Protein AF-A0AA35G843-F1 (afdb_monomer)

Radius of gyration: 25.21 Å; Cα contacts (8 Å, |Δi|>4): 138; chains: 1; bounding box: 68×43×73 Å

Sequence (258 aa):
MRLDEVQDAIHAWISRFRDGYWPPLANLARLTEEVGELARELGDRFGPKAKKASEPPGDVAEELGDILFVVGALANQLGISLEDAFRGVLAKYEARDAARWAPAETRQEHRVDTPSPGGVESGGHPADSHGESLVQARERAALLYDFYGPLLTDRQQELVRAYYLEDLSLGEIAGTQRVSRQAVHEQLRRALEALERYEERLGLVAEFLRRQAALEALAGHLSRLRRQVAPEDPAAASVEGAWRSLQELMRADRAEGG

InterPro domains:
  IPR004518 NTP pyrophosphohydrolase MazG-like domain [PF03819] (25-100)
  IPR007394 Putative helix-turn-helix protein, YlxM/p13-like [MF_00245] (135-250)
  IPR007394 Putative helix-turn-helix protein, YlxM/p13-like [PF04297] (138-224)
  IPR012359 NTP pyrophosphohydrolase MazG-related, YpjD [cd11531] (5-97)
  IPR013324 RNA polymerase sigma factor, region 3/4-like [SSF88659] (139-226)
  IPR036388 Winged helix-like DNA-binding domain superfamily [G3DSA:1.10.10.10] (133-236)
  IPR047046 NTP pyrophosphohydrolase MazG-related, YpjD/YvdC [PTHR42692] (1-111)
  IPR054831 UPF0122 family protein [NF045758] (138-206)

Structure (mmCIF, N/CA/C/O backbone):
data_AF-A0AA35G843-F1
#
_entry.id   AF-A0AA35G843-F1
#
loop_
_atom_site.group_PDB
_atom_site.id
_atom_site.type_symbol
_atom_site.label_atom_id
_atom_site.label_alt_id
_atom_site.label_comp_id
_atom_site.label_asym_id
_atom_site.label_entity_id
_atom_site.label_seq_id
_atom_site.pdbx_PDB_ins_code
_atom_site.Cartn_x
_atom_site.Cartn_y
_atom_site.Cartn_z
_atom_site.occupancy
_atom_site.B_iso_or_equiv
_atom_site.auth_seq_id
_atom_site.auth_comp_id
_atom_site.auth_asym_id
_atom_site.auth_atom_id
_atom_site.pdbx_PDB_model_num
ATOM 1 N N . MET A 1 1 ? -27.566 -6.421 -12.501 1.00 69.88 1 MET A N 1
ATOM 2 C CA . MET A 1 1 ? -26.523 -7.367 -12.920 1.00 69.88 1 MET A CA 1
ATOM 3 C C . MET A 1 1 ? -26.162 -8.240 -11.741 1.00 69.88 1 MET A C 1
ATOM 5 O O . MET A 1 1 ? -26.039 -7.715 -10.637 1.00 69.88 1 MET A O 1
ATOM 9 N N . ARG A 1 2 ? -26.017 -9.538 -11.968 1.00 89.69 2 ARG A N 1
ATOM 10 C CA . ARG A 1 2 ? -25.337 -10.463 -11.061 1.00 89.69 2 ARG A CA 1
ATOM 11 C C . ARG A 1 2 ? -23.817 -10.374 -11.262 1.00 89.69 2 ARG A C 1
ATOM 13 O O . ARG A 1 2 ? -23.353 -9.773 -12.226 1.00 89.69 2 ARG A O 1
ATOM 20 N N . LEU A 1 3 ? -23.039 -10.922 -10.327 1.00 88.50 3 LEU A N 1
ATOM 21 C CA . LEU A 1 3 ? -21.571 -10.851 -10.379 1.00 88.50 3 LEU A CA 1
ATOM 22 C C . LEU A 1 3 ? -20.979 -11.652 -11.546 1.00 88.50 3 LEU A C 1
ATOM 24 O O . LEU A 1 3 ? -19.986 -11.218 -12.120 1.00 88.50 3 LEU A O 1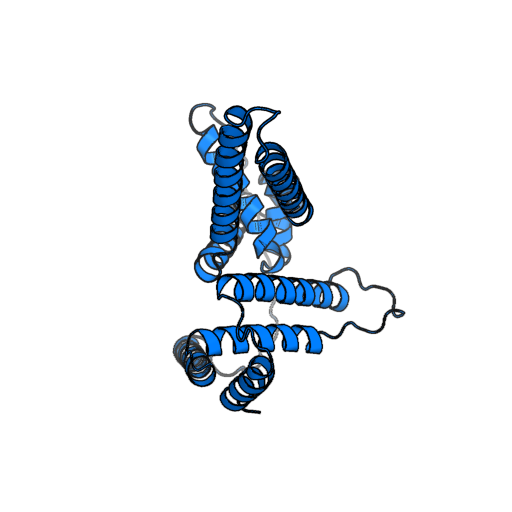
ATOM 28 N N . ASP A 1 4 ? -21.606 -12.764 -11.930 1.00 88.94 4 ASP A N 1
ATOM 29 C CA . ASP A 1 4 ? -21.268 -13.507 -13.148 1.00 88.94 4 ASP A CA 1
ATOM 30 C C . ASP A 1 4 ? -21.504 -12.656 -14.407 1.00 88.94 4 ASP A C 1
ATOM 32 O O . ASP A 1 4 ? -20.617 -12.533 -15.244 1.00 88.94 4 ASP A O 1
ATOM 36 N N . GLU A 1 5 ? -22.636 -11.953 -14.491 1.00 91.19 5 GLU A N 1
ATOM 37 C CA . GLU A 1 5 ? -22.927 -11.039 -15.605 1.00 91.19 5 GLU A CA 1
ATOM 38 C C . GLU A 1 5 ? -21.928 -9.866 -15.686 1.00 91.19 5 GLU A C 1
ATOM 40 O O . GLU A 1 5 ? -21.569 -9.430 -16.781 1.00 91.19 5 GLU A O 1
ATOM 45 N N . VAL A 1 6 ? -21.449 -9.363 -14.540 1.00 92.69 6 VAL A N 1
ATOM 46 C CA . VAL A 1 6 ? -20.379 -8.347 -14.485 1.00 92.69 6 VAL A CA 1
ATOM 47 C C . VAL A 1 6 ? -19.069 -8.921 -15.023 1.00 92.69 6 VAL A C 1
ATOM 49 O O . VAL A 1 6 ? -18.414 -8.289 -15.853 1.00 92.69 6 VAL A O 1
ATOM 52 N N . GLN A 1 7 ? -18.691 -10.123 -14.583 1.00 95.50 7 GLN A N 1
ATOM 53 C CA . GLN A 1 7 ? -17.492 -10.808 -15.061 1.00 95.50 7 GLN A CA 1
ATOM 54 C C . GLN A 1 7 ? -17.541 -11.052 -16.575 1.00 95.50 7 GLN A C 1
ATOM 56 O O . GLN A 1 7 ? -16.560 -10.752 -17.263 1.00 95.50 7 GLN A O 1
ATOM 61 N N . ASP A 1 8 ? -18.681 -11.494 -17.103 1.00 94.75 8 ASP A N 1
ATOM 62 C CA . ASP A 1 8 ? -18.896 -11.705 -18.537 1.00 94.75 8 ASP A CA 1
ATOM 63 C C . ASP A 1 8 ? -18.796 -10.397 -19.331 1.00 94.75 8 ASP A C 1
ATOM 65 O O . ASP A 1 8 ? -18.143 -10.349 -20.378 1.00 94.75 8 ASP A O 1
ATOM 69 N N . ALA A 1 9 ? -19.392 -9.311 -18.829 1.00 94.25 9 ALA A N 1
ATOM 70 C CA . ALA A 1 9 ? -19.321 -7.999 -19.469 1.00 94.25 9 ALA A CA 1
ATOM 71 C C . ALA A 1 9 ? -17.875 -7.479 -19.554 1.00 94.25 9 ALA A C 1
ATOM 73 O O . ALA A 1 9 ? -17.450 -6.994 -20.607 1.00 94.25 9 ALA A O 1
ATOM 74 N N . ILE A 1 10 ? -17.100 -7.634 -18.476 1.00 95.06 10 ILE A N 1
ATOM 75 C CA . ILE A 1 10 ? -15.680 -7.258 -18.431 1.00 95.06 10 ILE A CA 1
ATOM 76 C C . ILE A 1 10 ? -14.870 -8.119 -19.404 1.00 95.06 10 ILE A C 1
ATOM 78 O O . ILE A 1 10 ? -14.076 -7.590 -20.184 1.00 95.06 10 ILE A O 1
ATOM 82 N N . HIS A 1 11 ? -15.092 -9.437 -19.417 1.00 94.81 11 HIS A N 1
ATOM 83 C CA . HIS A 1 11 ? -14.419 -10.342 -20.349 1.00 94.81 11 HIS A CA 1
ATOM 84 C C . HIS A 1 11 ? -14.711 -9.984 -21.809 1.00 94.81 11 HIS A C 1
ATOM 86 O O . HIS A 1 11 ? -13.791 -9.905 -22.628 1.00 94.81 11 HIS A O 1
ATOM 92 N N . ALA A 1 12 ? -15.974 -9.704 -22.134 1.00 93.94 12 ALA A N 1
ATOM 93 C CA . ALA A 1 12 ? -16.388 -9.305 -23.473 1.00 93.94 12 ALA A CA 1
ATOM 94 C C . ALA A 1 12 ? -15.779 -7.961 -23.903 1.00 93.94 12 ALA A C 1
ATOM 96 O O . ALA A 1 12 ? -15.517 -7.758 -25.090 1.00 93.94 12 ALA A O 1
ATOM 97 N N . TRP A 1 13 ? -15.554 -7.038 -22.964 1.00 94.00 13 TRP A N 1
ATOM 98 C CA . TRP A 1 13 ? -14.892 -5.765 -23.237 1.00 94.00 13 TRP A CA 1
ATOM 99 C C . TRP A 1 13 ? -13.384 -5.945 -23.465 1.00 94.00 13 TRP A C 1
ATOM 101 O O . TRP A 1 13 ? -12.875 -5.499 -24.492 1.00 94.00 13 TRP A O 1
ATOM 111 N N . ILE A 1 14 ? -12.689 -6.665 -22.576 1.00 88.69 14 ILE A N 1
ATOM 112 C CA . ILE A 1 14 ? -11.234 -6.899 -22.657 1.00 88.69 14 ILE A CA 1
ATOM 113 C C . ILE A 1 14 ? -10.865 -7.719 -23.900 1.00 88.69 14 ILE A C 1
ATOM 115 O O . ILE A 1 14 ? -9.874 -7.432 -24.569 1.00 88.69 14 ILE A O 1
ATOM 119 N N . SER A 1 15 ? -11.697 -8.691 -24.278 1.00 90.19 15 SER A N 1
ATOM 120 C CA . SER A 1 15 ? -11.460 -9.554 -25.447 1.00 90.19 15 SER A CA 1
ATOM 121 C C . SER A 1 15 ? -11.496 -8.816 -26.793 1.00 90.19 15 SER A C 1
ATOM 123 O O . SER A 1 15 ? -11.174 -9.400 -27.826 1.00 90.19 15 SER A O 1
ATOM 125 N N . ARG A 1 16 ? -11.877 -7.531 -26.813 1.00 89.50 16 ARG A N 1
ATOM 126 C CA . ARG A 1 16 ? -11.796 -6.671 -28.008 1.00 89.50 16 ARG A CA 1
ATOM 127 C C . ARG A 1 16 ? -10.364 -6.246 -28.323 1.00 89.50 16 ARG A C 1
ATOM 129 O O . ARG A 1 16 ? -10.088 -5.836 -29.449 1.00 89.50 16 ARG A O 1
ATOM 136 N N . PHE A 1 17 ? -9.468 -6.323 -27.343 1.00 85.50 17 PHE A N 1
ATOM 137 C CA . PHE A 1 17 ? -8.082 -5.902 -27.469 1.00 85.50 17 PHE A CA 1
ATOM 138 C C . PHE A 1 17 ? -7.177 -7.109 -27.716 1.00 85.50 17 PHE A C 1
ATOM 140 O O . PHE A 1 17 ? -7.341 -8.170 -27.119 1.00 85.50 17 PHE A O 1
ATOM 147 N N . ARG A 1 18 ? -6.187 -6.940 -28.600 1.00 73.00 18 ARG A N 1
ATOM 148 C CA . ARG A 1 18 ? -5.262 -8.009 -29.014 1.00 73.00 18 ARG A CA 1
ATOM 149 C C . AR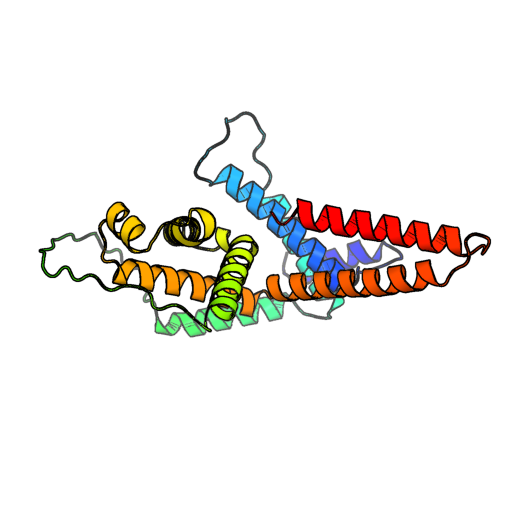G A 1 18 ? -4.438 -8.570 -27.851 1.00 73.00 18 ARG A C 1
ATOM 151 O O . ARG A 1 18 ? -4.082 -9.745 -27.878 1.00 73.00 18 ARG A O 1
ATOM 158 N N . ASP A 1 19 ? -4.152 -7.732 -26.862 1.00 78.25 19 ASP A N 1
ATOM 159 C CA . ASP A 1 19 ? -3.277 -8.056 -25.735 1.00 78.25 19 ASP A CA 1
ATOM 160 C C . ASP A 1 19 ? -4.027 -8.708 -24.559 1.00 78.25 19 ASP A C 1
ATOM 162 O O . ASP A 1 19 ? -3.396 -9.213 -23.633 1.00 78.25 19 ASP A O 1
ATOM 166 N N . GLY A 1 20 ? -5.365 -8.768 -24.617 1.00 87.31 20 GLY A N 1
ATOM 167 C CA . GLY A 1 20 ? -6.198 -9.410 -23.601 1.00 87.31 20 GLY A CA 1
ATOM 168 C C . GLY A 1 20 ? -6.018 -8.805 -22.204 1.00 87.31 20 GLY A C 1
ATOM 169 O O . GLY A 1 20 ? -5.977 -7.588 -22.041 1.00 87.31 20 GLY A O 1
ATOM 170 N N . TYR A 1 21 ? -5.949 -9.663 -21.183 1.00 84.62 21 TYR A N 1
ATOM 171 C CA . TYR A 1 21 ? -5.756 -9.239 -19.794 1.00 84.62 21 TYR A CA 1
ATOM 172 C C . TYR A 1 21 ? -4.314 -8.809 -19.523 1.00 84.62 21 TYR A C 1
ATOM 174 O O . TYR A 1 21 ? -3.369 -9.518 -19.874 1.00 84.62 21 TYR A O 1
ATOM 182 N N . TRP A 1 22 ? -4.143 -7.718 -18.774 1.00 77.31 22 TRP A N 1
ATOM 183 C CA . TRP A 1 22 ? -2.850 -7.390 -18.173 1.00 77.31 22 TRP A CA 1
ATOM 184 C C . TRP A 1 22 ? -2.386 -8.483 -17.204 1.00 77.31 22 TRP A C 1
ATOM 186 O O . TRP A 1 22 ? -3.231 -9.148 -16.613 1.00 77.31 22 TRP A O 1
ATOM 196 N N . PRO A 1 23 ? -1.070 -8.679 -16.986 1.00 78.81 23 PRO A N 1
ATOM 197 C CA . PRO A 1 23 ? -0.558 -9.624 -15.990 1.00 78.81 23 PRO A CA 1
ATOM 198 C C . PRO A 1 23 ? -1.127 -9.374 -14.577 1.00 78.81 23 PRO A C 1
ATOM 200 O O . PRO A 1 23 ? -1.383 -8.218 -14.237 1.00 78.81 23 PRO A O 1
ATOM 203 N N . PRO A 1 24 ? -1.241 -10.396 -13.703 1.00 71.50 24 PRO A N 1
ATOM 204 C CA . PRO A 1 24 ? -1.905 -10.246 -12.401 1.00 71.50 24 PRO A CA 1
ATOM 205 C C . PRO A 1 24 ? -1.320 -9.139 -11.515 1.00 71.50 24 PRO A C 1
ATOM 207 O O . PRO A 1 24 ? -2.060 -8.418 -10.857 1.00 71.50 24 PRO A O 1
ATOM 210 N N . LEU A 1 25 ? 0.004 -8.954 -11.537 1.00 64.19 25 LEU A N 1
ATOM 211 C CA . LEU A 1 25 ? 0.672 -7.894 -10.772 1.00 64.19 25 LEU A CA 1
ATOM 212 C C . LEU A 1 25 ? 0.401 -6.490 -11.334 1.00 64.19 25 LEU A C 1
ATOM 214 O O . LEU A 1 25 ? 0.362 -5.527 -10.577 1.00 64.19 25 LEU A O 1
ATOM 218 N N . ALA A 1 26 ? 0.176 -6.366 -12.644 1.00 67.50 26 ALA A N 1
ATOM 219 C CA . ALA A 1 26 ? -0.225 -5.100 -13.250 1.00 67.50 26 ALA A CA 1
ATOM 220 C C . ALA A 1 26 ? -1.684 -4.759 -12.900 1.00 67.50 26 ALA A C 1
ATOM 222 O O . ALA A 1 26 ? -1.976 -3.614 -12.571 1.00 67.50 26 ALA A O 1
ATOM 223 N N . ASN A 1 27 ? -2.573 -5.759 -12.877 1.00 74.81 27 ASN A N 1
ATOM 224 C CA . ASN A 1 27 ? -3.938 -5.597 -12.364 1.00 74.81 27 ASN A CA 1
ATOM 225 C C . ASN A 1 27 ? -3.953 -5.230 -10.872 1.00 74.81 27 ASN A C 1
ATOM 227 O O . ASN A 1 27 ? -4.761 -4.408 -10.461 1.00 74.81 27 ASN A O 1
ATOM 231 N N . LEU A 1 28 ? -3.045 -5.788 -10.063 1.00 70.50 28 LEU A N 1
ATOM 232 C CA . LEU A 1 28 ? -2.902 -5.402 -8.657 1.00 70.50 28 LEU A CA 1
ATOM 233 C C . LEU A 1 28 ? -2.445 -3.945 -8.504 1.00 70.50 28 LEU A C 1
ATOM 235 O O . LEU A 1 28 ? -2.994 -3.225 -7.679 1.00 70.50 28 LEU A O 1
ATOM 239 N N . ALA A 1 29 ? -1.470 -3.499 -9.299 1.00 68.25 29 ALA A N 1
ATOM 240 C CA . ALA A 1 29 ? -1.027 -2.105 -9.279 1.00 68.25 29 ALA A CA 1
ATOM 241 C C . ALA A 1 29 ? -2.168 -1.146 -9.654 1.00 68.25 29 ALA A C 1
ATOM 243 O O . ALA A 1 29 ? -2.393 -0.171 -8.943 1.00 68.25 29 ALA A O 1
ATOM 244 N N . ARG A 1 30 ? -2.928 -1.480 -10.706 1.00 76.12 30 ARG A N 1
ATOM 245 C CA . ARG A 1 30 ? -4.123 -0.732 -11.114 1.00 76.12 30 ARG A CA 1
ATOM 246 C C . ARG A 1 30 ? -5.171 -0.703 -10.001 1.00 76.12 30 ARG A C 1
ATOM 248 O O . ARG A 1 30 ? -5.692 0.351 -9.693 1.00 76.12 30 ARG A O 1
ATOM 255 N N . LEU A 1 31 ? -5.429 -1.829 -9.332 1.00 84.25 31 LEU A N 1
ATOM 256 C CA . LEU A 1 31 ? -6.380 -1.879 -8.216 1.00 84.25 31 LEU A CA 1
ATOM 257 C C . LEU A 1 31 ? -5.979 -0.933 -7.076 1.00 84.25 31 LEU A C 1
ATOM 259 O O . LEU A 1 31 ? -6.835 -0.283 -6.487 1.00 84.25 31 LEU A O 1
ATOM 263 N N . THR A 1 32 ? -4.687 -0.867 -6.755 1.00 76.06 32 THR A N 1
ATOM 264 C CA . THR A 1 32 ? -4.170 0.047 -5.728 1.00 76.06 32 THR A CA 1
ATOM 265 C C . THR A 1 32 ? -4.342 1.514 -6.130 1.00 76.06 32 THR A C 1
ATOM 267 O O . THR A 1 32 ? -4.649 2.332 -5.267 1.00 76.06 32 THR A O 1
ATOM 270 N N . GLU A 1 33 ? -4.179 1.836 -7.417 1.00 77.00 33 GLU A N 1
ATOM 271 C CA . GLU A 1 33 ? -4.447 3.164 -7.989 1.00 77.00 33 GLU A CA 1
ATOM 272 C C . GLU A 1 33 ? -5.914 3.557 -7.752 1.00 77.00 33 GLU A C 1
ATOM 274 O O . GLU A 1 33 ? -6.153 4.519 -7.023 1.00 77.00 33 GLU A O 1
ATOM 279 N N . GLU A 1 34 ? -6.874 2.736 -8.202 1.00 88.00 34 GLU A N 1
ATOM 280 C CA . GLU A 1 34 ? -8.317 3.021 -8.052 1.00 88.00 34 GLU A CA 1
ATOM 281 C C . GLU A 1 34 ? -8.749 3.132 -6.576 1.00 88.00 34 GLU A C 1
ATOM 283 O O . GLU A 1 34 ? -9.573 3.959 -6.191 1.00 88.00 34 GLU A O 1
ATOM 288 N N . VAL A 1 35 ? -8.164 2.320 -5.686 1.00 86.12 35 VAL A N 1
ATOM 289 C CA . VAL A 1 35 ? -8.423 2.427 -4.238 1.00 86.12 35 VAL A CA 1
ATOM 290 C C . VAL A 1 35 ? -7.890 3.746 -3.667 1.00 86.12 35 VAL A C 1
ATOM 292 O O . VAL A 1 35 ? -8.512 4.318 -2.767 1.00 86.12 35 VAL A O 1
ATOM 295 N N . GLY A 1 36 ? -6.760 4.241 -4.172 1.00 77.81 36 GLY A N 1
ATOM 296 C CA . GLY A 1 36 ? -6.217 5.548 -3.810 1.00 77.81 36 GLY A CA 1
ATOM 297 C C . GLY A 1 36 ? -7.093 6.705 -4.295 1.00 77.81 36 GLY A C 1
ATOM 298 O O . GLY A 1 36 ? -7.277 7.681 -3.563 1.00 77.81 36 GLY A O 1
ATOM 299 N N . GLU A 1 37 ? -7.671 6.583 -5.491 1.00 79.38 37 GLU A N 1
ATOM 300 C CA . GLU A 1 37 ? -8.617 7.560 -6.043 1.00 79.38 37 GLU A CA 1
ATOM 301 C C . GLU A 1 37 ? -9.927 7.593 -5.246 1.00 79.38 37 GLU A C 1
ATOM 303 O O . GLU A 1 37 ? -10.318 8.657 -4.753 1.00 79.38 37 GLU A O 1
ATOM 308 N N . LEU A 1 38 ? -10.498 6.425 -4.933 1.00 83.69 38 LEU A N 1
ATOM 309 C CA . LEU A 1 38 ? -11.633 6.311 -4.014 1.00 83.69 38 LEU A CA 1
ATOM 310 C C . LEU A 1 38 ? -11.340 6.937 -2.642 1.00 83.69 38 LEU A C 1
ATOM 312 O O . LEU A 1 38 ? -12.180 7.646 -2.083 1.00 83.69 38 LEU A O 1
ATOM 316 N N . ALA A 1 39 ? -10.167 6.664 -2.063 1.00 77.12 39 ALA A N 1
ATOM 317 C CA . ALA A 1 39 ? -9.791 7.201 -0.756 1.00 77.12 39 ALA A CA 1
ATOM 318 C C . ALA A 1 39 ? -9.719 8.734 -0.771 1.00 77.12 39 ALA A C 1
ATOM 320 O O . ALA A 1 39 ? -10.156 9.383 0.185 1.00 77.12 39 ALA A O 1
ATOM 321 N N . ARG A 1 40 ? -9.212 9.312 -1.866 1.00 76.00 40 ARG A N 1
ATOM 322 C CA . ARG A 1 40 ? -9.175 10.760 -2.083 1.00 76.00 40 ARG A CA 1
ATOM 323 C C . ARG A 1 40 ? -10.584 11.343 -2.145 1.00 76.00 40 ARG A C 1
ATOM 325 O O . ARG A 1 40 ? -10.857 12.300 -1.425 1.00 76.00 40 ARG A O 1
ATOM 332 N N . GLU A 1 41 ? -11.483 10.738 -2.917 1.00 78.31 41 GLU A N 1
ATOM 333 C CA . GLU A 1 41 ? -12.852 11.243 -3.068 1.00 78.31 41 GLU A CA 1
ATOM 334 C C . GLU A 1 41 ? -13.664 11.129 -1.769 1.00 78.31 41 GLU A C 1
ATOM 336 O O . GLU A 1 41 ? -14.359 12.059 -1.356 1.00 78.31 41 GLU A O 1
ATOM 341 N N . LEU A 1 42 ? -13.531 10.011 -1.050 1.00 75.12 42 LEU A N 1
ATOM 342 C CA . LEU A 1 42 ? -14.136 9.864 0.274 1.00 75.12 42 LEU A CA 1
ATOM 343 C C . LEU A 1 42 ? -13.569 10.882 1.272 1.00 75.12 42 LEU A C 1
ATOM 345 O O . LEU A 1 42 ? -14.321 11.413 2.091 1.00 75.12 42 LEU A O 1
ATOM 349 N N . GLY A 1 43 ? -12.268 11.173 1.197 1.00 68.06 43 GLY A N 1
ATOM 350 C CA . GLY A 1 43 ? -11.613 12.206 1.996 1.00 68.06 43 GLY A CA 1
ATOM 351 C C . GLY A 1 43 ? -12.143 13.610 1.699 1.00 68.06 43 GLY A C 1
ATOM 352 O O . GLY A 1 43 ? -12.453 14.351 2.632 1.00 68.06 43 GLY A O 1
ATOM 353 N N . ASP A 1 44 ? -12.322 13.956 0.426 1.00 69.62 44 ASP A N 1
ATOM 354 C CA . ASP A 1 44 ? -12.873 15.249 0.010 1.00 69.62 44 ASP A CA 1
ATOM 355 C C . ASP A 1 44 ? -14.356 15.390 0.414 1.00 69.62 44 ASP A C 1
ATOM 357 O O . ASP A 1 44 ? -14.786 16.469 0.841 1.00 69.62 44 ASP A O 1
ATOM 361 N N . ARG A 1 45 ? -15.135 14.298 0.361 1.00 67.31 45 ARG A N 1
ATOM 362 C CA . ARG A 1 45 ? -16.580 14.298 0.648 1.00 67.31 45 ARG A CA 1
ATOM 363 C C . ARG A 1 45 ? -16.944 14.165 2.128 1.00 67.31 45 ARG A C 1
ATOM 365 O O . ARG A 1 45 ? -17.941 14.744 2.565 1.00 67.31 45 ARG A O 1
ATOM 372 N N . PHE A 1 46 ? -16.184 13.385 2.891 1.00 70.19 46 PHE A N 1
ATOM 373 C CA . PHE A 1 46 ? -16.510 13.018 4.275 1.00 70.19 46 PHE A CA 1
ATOM 374 C C . PHE A 1 46 ? -15.402 13.366 5.281 1.00 70.19 46 PHE A C 1
ATOM 376 O O . PHE A 1 46 ? -15.579 13.142 6.479 1.00 70.19 46 PHE A O 1
ATOM 383 N N . GLY A 1 47 ? -14.276 13.925 4.828 1.00 64.12 47 GLY A N 1
ATOM 384 C CA . GLY A 1 47 ? -13.164 14.318 5.686 1.00 64.12 47 GLY A CA 1
ATOM 385 C C . GLY A 1 47 ? -13.412 15.596 6.505 1.00 64.12 47 GLY A C 1
ATOM 386 O O . GLY A 1 47 ? -14.311 16.390 6.221 1.00 64.12 47 GLY A O 1
ATOM 387 N N . PRO A 1 48 ? -12.577 15.852 7.529 1.00 49.72 48 PRO A N 1
ATOM 388 C CA . PRO A 1 48 ? -12.768 16.929 8.510 1.00 49.72 48 PRO A CA 1
ATOM 389 C C . PRO A 1 48 ? -12.617 18.358 7.951 1.00 49.72 48 PRO A C 1
ATOM 391 O O . PRO A 1 48 ? -12.872 19.329 8.666 1.00 49.72 48 PRO A O 1
ATOM 394 N N . LYS A 1 49 ? -12.215 18.520 6.683 1.00 53.69 49 LYS A N 1
ATOM 395 C CA . LYS A 1 49 ? -12.187 19.807 5.974 1.00 53.69 49 LYS A CA 1
ATOM 396 C C . LYS A 1 49 ? -13.068 19.727 4.729 1.00 53.69 49 LYS A C 1
ATOM 398 O O . LYS A 1 49 ? -12.589 19.369 3.662 1.00 53.69 49 LYS A O 1
ATOM 403 N N . ALA A 1 50 ? -14.330 20.128 4.855 1.00 47.56 50 ALA A N 1
ATOM 404 C CA . ALA A 1 50 ? -15.208 20.303 3.702 1.00 47.56 50 ALA A CA 1
ATOM 405 C C . ALA A 1 50 ? -14.633 21.371 2.750 1.00 47.56 50 ALA A C 1
ATOM 407 O O . ALA A 1 50 ? -14.471 22.537 3.135 1.00 47.56 50 ALA A O 1
ATOM 408 N N . LYS A 1 51 ? -14.333 20.999 1.500 1.00 47.81 51 LYS A N 1
ATOM 409 C CA . LYS A 1 51 ? -14.103 21.978 0.430 1.00 47.81 51 LYS A CA 1
ATOM 410 C C . LYS A 1 51 ? -15.404 22.726 0.111 1.00 47.81 51 LYS A C 1
ATOM 412 O O . LYS A 1 51 ? -16.514 22.240 0.313 1.00 47.81 51 LYS A O 1
ATOM 417 N N . LYS A 1 52 ? -15.240 23.963 -0.366 1.00 48.31 52 LYS A N 1
ATOM 418 C CA . LYS A 1 52 ? -16.323 24.869 -0.775 1.00 48.31 52 LYS A CA 1
ATOM 419 C C . LYS A 1 52 ? -17.158 24.236 -1.895 1.00 48.31 52 LYS A C 1
ATOM 421 O O . LYS A 1 52 ? -16.604 23.603 -2.782 1.00 48.31 52 LYS A O 1
ATOM 426 N N . ALA A 1 53 ? -18.465 24.493 -1.872 1.00 54.47 53 ALA A N 1
ATOM 427 C CA . ALA A 1 53 ? -19.511 23.959 -2.754 1.00 54.47 53 ALA A CA 1
ATOM 428 C C . ALA A 1 53 ? -19.413 24.347 -4.255 1.00 54.47 53 ALA A C 1
ATOM 430 O O . ALA A 1 53 ? -20.435 24.634 -4.875 1.00 54.47 53 ALA A O 1
ATOM 431 N N . SER A 1 54 ? -18.211 24.427 -4.837 1.00 52.25 54 SER A N 1
ATOM 432 C CA . SER A 1 54 ? -17.985 24.877 -6.219 1.00 52.25 54 SER A CA 1
ATOM 433 C C . SER A 1 54 ? -17.277 23.873 -7.134 1.00 52.25 54 SER A C 1
ATOM 435 O O . SER A 1 54 ? -17.130 24.179 -8.312 1.00 52.25 54 SER A O 1
ATOM 437 N N . GLU A 1 55 ? -16.846 22.712 -6.639 1.00 46.12 55 GLU A N 1
ATOM 438 C CA . GLU A 1 55 ? -16.463 21.577 -7.494 1.00 46.12 55 GLU A CA 1
ATOM 439 C C . GLU A 1 55 ? -17.659 20.618 -7.593 1.00 46.12 55 GLU A C 1
ATOM 441 O O . GLU A 1 55 ? -18.352 20.421 -6.586 1.00 46.12 55 GLU A O 1
ATOM 446 N N . PRO A 1 56 ? -17.973 20.068 -8.783 1.00 53.69 56 PRO A N 1
ATOM 447 C CA . PRO A 1 56 ? -18.932 18.974 -8.857 1.00 53.69 56 PRO A CA 1
ATOM 448 C C . PRO A 1 56 ? -18.430 17.859 -7.926 1.00 53.69 56 PRO A C 1
ATOM 450 O O . PRO A 1 56 ? -17.226 17.608 -7.919 1.00 53.69 56 PRO A O 1
ATOM 453 N N . PRO A 1 57 ? -19.299 17.247 -7.100 1.00 53.69 57 PRO A N 1
ATOM 454 C CA . PRO A 1 57 ? -18.876 16.152 -6.233 1.00 53.69 57 PRO A CA 1
ATOM 455 C C . PRO A 1 57 ? -18.203 15.099 -7.111 1.00 53.69 57 PRO A C 1
ATOM 457 O O . PRO A 1 57 ? -18.801 14.711 -8.119 1.00 53.69 57 PRO A O 1
ATOM 460 N N . GLY A 1 58 ? -16.973 14.700 -6.782 1.00 56.31 58 GLY A N 1
ATOM 461 C CA . GLY A 1 58 ? -16.350 13.607 -7.504 1.00 56.31 58 GLY A CA 1
ATOM 462 C C . GLY A 1 58 ? -17.188 12.351 -7.304 1.00 56.31 58 GLY A C 1
ATOM 463 O O . GLY A 1 58 ? -17.955 12.198 -6.335 1.00 56.31 58 GLY A O 1
ATOM 464 N N . ASP A 1 59 ? -17.160 11.492 -8.310 1.00 74.88 59 ASP A N 1
ATOM 465 C CA . ASP A 1 59 ? -18.120 10.414 -8.376 1.00 74.88 59 ASP A CA 1
ATOM 466 C C . ASP A 1 59 ? -17.559 9.192 -7.659 1.00 74.88 59 ASP A C 1
ATOM 468 O O . ASP A 1 59 ? -16.977 8.300 -8.256 1.00 74.88 59 ASP A O 1
ATOM 472 N N . VAL A 1 60 ? -17.781 9.125 -6.343 1.00 81.50 60 VAL A N 1
ATOM 473 C CA . VAL A 1 60 ? -17.539 7.909 -5.543 1.00 81.50 60 VAL A CA 1
ATOM 474 C C . VAL A 1 60 ? -18.076 6.654 -6.253 1.00 81.50 60 VAL A C 1
ATOM 476 O O . VAL A 1 60 ? -17.532 5.569 -6.067 1.00 81.50 60 VAL A O 1
ATOM 479 N N . ALA A 1 61 ? -19.157 6.767 -7.039 1.00 83.38 61 ALA A N 1
ATOM 480 C CA . ALA A 1 61 ? -19.690 5.638 -7.789 1.00 83.38 61 ALA A CA 1
ATOM 481 C C . ALA A 1 61 ? -18.831 5.253 -9.007 1.00 83.38 61 ALA A C 1
ATOM 483 O O . ALA A 1 61 ? -18.805 4.068 -9.334 1.00 83.38 61 ALA A O 1
ATOM 484 N N . GLU A 1 62 ? -18.139 6.202 -9.644 1.00 86.12 62 GLU A N 1
ATOM 485 C CA . GLU A 1 62 ? -17.158 5.958 -10.712 1.00 86.12 62 GLU A CA 1
ATOM 486 C C . GLU A 1 62 ? -15.961 5.186 -10.149 1.00 86.12 62 GLU A C 1
ATOM 488 O O . GLU A 1 62 ? -15.719 4.065 -10.582 1.00 86.12 62 GLU A O 1
ATOM 493 N N . GLU A 1 63 ? -15.374 5.663 -9.048 1.00 88.50 63 GLU A N 1
ATOM 494 C CA . GLU A 1 63 ? -14.237 5.005 -8.381 1.00 88.50 63 GLU A CA 1
ATOM 495 C C . GLU A 1 63 ? -14.575 3.590 -7.877 1.00 88.50 63 GLU A C 1
ATOM 497 O O . GLU A 1 63 ? -13.812 2.630 -8.013 1.00 88.50 63 GLU A O 1
ATOM 502 N N . LEU A 1 64 ? -15.774 3.413 -7.307 1.00 86.56 64 LEU A N 1
ATOM 503 C CA . LEU A 1 64 ? -16.274 2.083 -6.940 1.00 86.56 64 LEU A CA 1
ATOM 504 C C . LEU A 1 64 ? -16.496 1.193 -8.172 1.00 86.56 64 LEU A C 1
ATOM 506 O O . LEU A 1 64 ? -16.345 -0.029 -8.081 1.00 86.56 64 LEU A O 1
ATOM 510 N N . GLY A 1 65 ? -16.874 1.792 -9.301 1.00 91.12 65 GLY A N 1
ATOM 511 C CA . GLY A 1 65 ? -17.007 1.133 -10.593 1.00 91.12 65 GLY A CA 1
ATOM 512 C C . GLY A 1 65 ? -15.664 0.656 -11.141 1.00 91.12 65 GLY A C 1
ATOM 513 O O . GLY A 1 65 ? -15.569 -0.502 -11.554 1.00 91.12 65 GLY A O 1
ATOM 514 N N . ASP A 1 66 ? -14.628 1.486 -11.070 1.00 90.75 66 ASP A N 1
ATOM 515 C CA . ASP A 1 66 ? -13.281 1.160 -11.544 1.00 90.75 66 ASP A CA 1
ATOM 516 C C . ASP A 1 66 ? -12.625 0.079 -10.683 1.00 90.75 66 ASP A C 1
ATOM 518 O O . ASP A 1 66 ? -12.116 -0.920 -11.204 1.00 90.75 66 ASP A O 1
ATOM 522 N N . ILE A 1 67 ? -12.783 0.153 -9.359 1.00 93.81 67 ILE A N 1
ATOM 523 C CA . ILE A 1 67 ? -12.389 -0.937 -8.456 1.00 93.81 67 ILE A CA 1
ATOM 524 C C . ILE A 1 67 ? -13.099 -2.241 -8.837 1.00 93.81 67 ILE A C 1
ATOM 526 O O . ILE A 1 67 ? -12.461 -3.295 -8.946 1.00 93.81 67 ILE A O 1
ATOM 530 N N . LEU A 1 68 ? -14.419 -2.198 -9.051 1.00 94.25 68 LEU A N 1
ATOM 531 C CA . LEU A 1 68 ? -15.191 -3.381 -9.434 1.00 94.25 68 LEU A CA 1
ATOM 532 C C . LEU A 1 68 ? -14.720 -3.947 -10.782 1.00 94.25 68 LEU A C 1
ATOM 534 O O . LEU A 1 68 ? -14.633 -5.170 -10.936 1.00 94.25 68 LEU A O 1
ATOM 538 N N . PHE A 1 69 ? -14.382 -3.078 -11.734 1.00 94.44 69 PHE A N 1
ATOM 539 C CA . PHE A 1 69 ? -13.855 -3.461 -13.036 1.00 94.44 69 PHE A CA 1
ATOM 540 C C . PHE A 1 69 ? -12.517 -4.197 -12.908 1.00 94.44 69 PHE A C 1
ATOM 542 O O . PHE A 1 69 ? -12.367 -5.300 -13.443 1.00 94.44 69 PHE A O 1
ATOM 549 N N . VAL A 1 70 ? -11.562 -3.647 -12.154 1.00 92.19 70 VAL A N 1
ATOM 550 C CA . VAL A 1 70 ? -10.230 -4.247 -11.981 1.00 92.19 70 VAL A CA 1
ATOM 551 C C . VAL A 1 70 ? -10.312 -5.570 -11.215 1.00 92.19 70 VAL A C 1
ATOM 553 O O . VAL A 1 70 ? -9.668 -6.552 -11.596 1.00 92.19 70 VAL A O 1
ATOM 556 N N . VAL A 1 71 ? -11.159 -5.648 -10.183 1.00 94.38 71 VAL A N 1
ATOM 557 C CA . VAL A 1 71 ? -11.422 -6.895 -9.444 1.00 94.38 71 VAL A CA 1
ATOM 558 C C . VAL A 1 71 ? -12.033 -7.958 -10.359 1.00 94.38 71 VAL A C 1
ATOM 560 O O . VAL A 1 71 ? -11.594 -9.109 -10.340 1.00 94.38 71 VAL A O 1
ATOM 563 N N . GLY A 1 72 ? -13.008 -7.588 -11.193 1.00 94.69 72 GLY A N 1
ATOM 564 C CA . GLY A 1 72 ? -13.598 -8.491 -12.180 1.00 94.69 72 GLY A CA 1
ATOM 565 C C . GLY A 1 72 ? -12.596 -8.954 -13.237 1.00 94.69 72 GLY A C 1
ATOM 566 O O . GLY A 1 72 ? -12.566 -10.137 -13.582 1.00 94.69 72 GLY A O 1
ATOM 567 N N . ALA A 1 73 ? -11.723 -8.062 -13.708 1.00 93.25 73 ALA A N 1
ATOM 568 C CA . ALA A 1 73 ? -10.672 -8.398 -14.661 1.00 93.25 73 ALA A CA 1
ATOM 569 C C . ALA A 1 73 ? -9.667 -9.401 -14.073 1.00 93.25 73 ALA A C 1
ATOM 571 O O . ALA A 1 73 ? -9.350 -10.406 -14.713 1.00 93.25 73 ALA A O 1
ATOM 572 N N . LEU A 1 74 ? -9.227 -9.174 -12.833 1.00 89.94 74 LEU A N 1
ATOM 573 C CA . LEU A 1 74 ? -8.320 -10.069 -12.121 1.00 89.94 74 LEU A CA 1
ATOM 574 C C . LEU A 1 74 ? -8.968 -11.431 -11.837 1.00 89.94 74 LEU A C 1
ATOM 576 O O . LEU A 1 74 ? -8.340 -12.469 -12.044 1.00 89.94 74 LEU A O 1
ATOM 580 N N . ALA A 1 75 ? -10.232 -11.449 -11.409 1.00 91.94 75 ALA A N 1
ATOM 581 C CA . ALA A 1 75 ? -10.960 -12.688 -11.156 1.00 91.94 75 ALA A CA 1
ATOM 582 C C . ALA A 1 75 ? -11.105 -13.532 -12.429 1.00 91.94 75 ALA A C 1
ATOM 584 O O . ALA A 1 75 ? -10.809 -14.726 -12.410 1.00 91.94 75 ALA A O 1
ATOM 585 N N . ASN A 1 76 ? -11.458 -12.902 -13.552 1.00 94.00 76 ASN A N 1
ATOM 586 C CA . ASN A 1 76 ? -11.524 -13.571 -14.849 1.00 94.00 76 ASN A CA 1
ATOM 587 C C . ASN A 1 76 ? -10.171 -14.147 -15.273 1.00 94.00 76 ASN A C 1
ATOM 589 O O . ASN A 1 76 ? -10.090 -15.304 -15.682 1.00 94.00 76 ASN A O 1
ATOM 593 N N . GLN A 1 77 ? -9.102 -13.359 -15.137 1.00 91.56 77 GLN A N 1
ATOM 594 C CA . GLN A 1 77 ? -7.749 -13.792 -15.471 1.00 91.56 77 GLN A CA 1
ATOM 595 C C . GLN A 1 77 ? -7.305 -15.018 -14.659 1.00 91.56 77 GLN A C 1
ATOM 597 O O . GLN A 1 77 ? -6.612 -15.888 -15.185 1.00 91.56 77 GLN A O 1
ATOM 602 N N . LEU A 1 78 ? -7.683 -15.080 -13.382 1.00 87.50 78 LEU A N 1
ATOM 603 C CA . LEU A 1 78 ? -7.312 -16.161 -12.468 1.00 87.50 78 LEU A CA 1
ATOM 604 C C . LEU A 1 78 ? -8.294 -17.345 -12.489 1.00 87.50 78 LEU A C 1
ATOM 606 O O . LEU A 1 78 ? -8.072 -18.324 -11.777 1.00 87.50 78 LEU A O 1
ATOM 610 N N . GLY A 1 79 ? -9.370 -17.275 -13.280 1.00 90.88 79 GLY A N 1
ATOM 611 C CA . GLY A 1 79 ? -10.407 -18.309 -13.321 1.00 90.88 79 GLY A CA 1
ATOM 612 C C . GLY A 1 79 ? -11.223 -18.407 -12.026 1.00 90.88 79 GLY A C 1
ATOM 613 O O . GLY A 1 79 ? -11.650 -19.496 -11.644 1.00 90.88 79 GLY A O 1
ATOM 614 N N . ILE A 1 80 ? -11.410 -17.287 -11.326 1.00 92.06 80 ILE A N 1
ATOM 615 C CA . ILE A 1 80 ? -12.138 -17.199 -10.058 1.00 92.06 80 ILE A CA 1
ATOM 616 C C . ILE A 1 80 ? -13.563 -16.702 -10.318 1.00 92.06 80 ILE A C 1
ATOM 618 O O . ILE A 1 80 ? -13.769 -15.666 -10.946 1.00 92.06 80 ILE A O 1
ATOM 622 N N . SER A 1 81 ? -14.549 -17.410 -9.767 1.00 93.12 81 SER A N 1
ATOM 623 C CA . SER A 1 81 ? -15.943 -16.956 -9.701 1.00 93.12 81 SER A CA 1
ATOM 624 C C . SER A 1 81 ? -16.110 -15.944 -8.565 1.00 93.12 81 SER A C 1
ATOM 626 O O . SER A 1 81 ? -15.991 -16.297 -7.386 1.00 93.12 81 SER A O 1
ATOM 628 N N . LEU A 1 82 ? -16.383 -14.679 -8.900 1.00 90.81 82 LEU A N 1
ATOM 629 C CA . LEU A 1 82 ? -16.675 -13.638 -7.911 1.00 90.81 82 LEU A CA 1
ATOM 630 C C . LEU A 1 82 ? -17.977 -13.918 -7.171 1.00 90.81 82 LEU A C 1
ATOM 632 O O . LEU A 1 82 ? -18.074 -13.611 -5.986 1.00 90.81 82 LEU A O 1
ATOM 636 N N . GLU A 1 83 ? -18.964 -14.517 -7.836 1.00 92.62 83 GLU A N 1
ATOM 637 C CA . GLU A 1 83 ? -20.224 -14.875 -7.192 1.00 92.62 83 GLU A CA 1
ATOM 638 C C . GLU A 1 83 ? -20.010 -15.911 -6.082 1.00 92.62 83 GLU A C 1
ATOM 640 O O . GLU A 1 83 ? -20.495 -15.721 -4.963 1.00 92.62 83 GLU A O 1
ATOM 645 N N . ASP A 1 84 ? -19.228 -16.959 -6.346 1.00 87.00 84 ASP A N 1
ATOM 646 C CA . ASP A 1 84 ? -18.916 -17.977 -5.339 1.00 87.00 84 ASP A CA 1
ATOM 647 C C . ASP A 1 84 ? -18.025 -17.414 -4.229 1.00 87.00 84 ASP A C 1
ATOM 649 O O . ASP A 1 84 ? -18.268 -17.668 -3.044 1.00 87.00 84 ASP A O 1
ATOM 653 N N . ALA A 1 85 ? -17.024 -16.603 -4.591 1.00 82.62 85 ALA A N 1
ATOM 654 C CA . ALA A 1 85 ? -16.154 -15.936 -3.627 1.00 82.62 85 ALA A CA 1
ATOM 655 C C . ALA A 1 85 ? -16.958 -15.028 -2.680 1.00 82.62 85 ALA A C 1
ATOM 657 O O . ALA A 1 85 ? -16.783 -15.093 -1.459 1.00 82.62 85 ALA A O 1
ATOM 658 N N . PHE A 1 86 ? -17.883 -14.233 -3.221 1.00 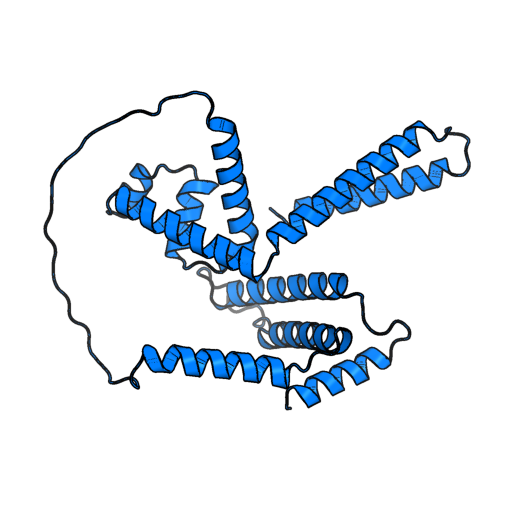85.25 86 PHE A N 1
ATOM 659 C CA . PHE A 1 86 ? -18.739 -13.336 -2.452 1.00 85.25 86 PHE A CA 1
ATOM 660 C C . PHE A 1 86 ? -19.722 -14.103 -1.559 1.00 85.25 86 PHE A C 1
ATOM 662 O O . PHE A 1 86 ? -19.797 -13.831 -0.357 1.00 85.25 86 PHE A O 1
ATOM 669 N N . ARG A 1 87 ? -20.406 -15.126 -2.094 1.00 84.69 87 ARG A N 1
ATOM 670 C CA . ARG A 1 87 ? -21.280 -16.017 -1.305 1.00 84.69 87 ARG A CA 1
ATOM 671 C C . ARG A 1 87 ? -20.524 -16.666 -0.144 1.00 84.69 87 ARG A C 1
ATOM 673 O O . ARG A 1 87 ? -21.030 -16.709 0.976 1.00 84.69 87 ARG A O 1
ATOM 680 N N . GLY A 1 88 ? -19.295 -17.121 -0.385 1.00 74.56 88 GLY A N 1
ATOM 681 C CA . GLY A 1 88 ? -18.441 -17.714 0.642 1.00 74.56 88 GLY A CA 1
ATOM 682 C C . GLY A 1 88 ? -18.046 -16.739 1.756 1.00 74.56 88 GLY A C 1
ATOM 683 O O . GLY A 1 88 ? -17.909 -17.151 2.908 1.00 74.56 88 GLY A O 1
ATOM 684 N N . VAL A 1 89 ? -17.874 -15.449 1.448 1.00 71.81 89 VAL A N 1
ATOM 685 C CA . VAL A 1 89 ? -17.627 -14.406 2.459 1.00 71.81 89 VAL A CA 1
ATOM 686 C C . VAL A 1 89 ? -18.884 -14.131 3.282 1.00 71.81 89 VAL A C 1
ATOM 688 O O . VAL A 1 89 ? -18.796 -14.116 4.510 1.00 71.81 89 VAL A O 1
ATOM 691 N N . LEU A 1 90 ? -20.046 -13.981 2.642 1.00 74.06 90 LEU A N 1
ATOM 692 C CA . LEU A 1 90 ? -21.308 -13.737 3.349 1.00 74.06 90 LEU A CA 1
ATOM 693 C C . LEU A 1 90 ? -21.659 -14.878 4.307 1.00 74.06 90 LEU A C 1
ATOM 695 O O . LEU A 1 90 ? -21.918 -14.623 5.480 1.00 74.06 90 LEU A O 1
ATOM 699 N N . ALA A 1 91 ? -21.531 -16.132 3.866 1.00 73.62 91 ALA A N 1
ATOM 700 C CA . ALA A 1 91 ? -21.761 -17.294 4.724 1.00 73.62 91 ALA A CA 1
ATOM 701 C C . ALA A 1 91 ? -20.840 -17.304 5.962 1.00 73.62 91 ALA A C 1
ATOM 703 O O . ALA A 1 91 ? -21.248 -17.711 7.050 1.00 73.62 91 ALA A O 1
ATOM 704 N N . LYS A 1 92 ? -19.593 -16.822 5.831 1.00 65.19 92 LYS A N 1
ATOM 705 C CA . LYS A 1 92 ? -18.669 -16.673 6.969 1.00 65.19 92 LYS A CA 1
ATOM 706 C C . LYS A 1 92 ? -19.099 -15.563 7.923 1.00 65.19 92 LYS A C 1
ATOM 708 O O . LYS A 1 92 ? -18.893 -15.718 9.125 1.00 65.19 92 LYS A O 1
ATOM 713 N N . TYR A 1 93 ? -19.633 -14.452 7.419 1.00 61.59 93 TYR A N 1
ATOM 714 C CA . TYR A 1 93 ? -20.144 -13.368 8.262 1.00 61.59 93 TYR A CA 1
ATOM 715 C C . TYR A 1 93 ? -21.402 -13.801 9.008 1.00 61.59 93 TYR A C 1
ATOM 717 O O . TYR A 1 93 ? -21.429 -13.696 10.228 1.00 61.59 93 TYR A O 1
ATOM 725 N N . GLU A 1 94 ? -22.354 -14.435 8.330 1.00 67.38 94 GLU A N 1
ATOM 726 C CA . GLU A 1 94 ? -23.567 -14.978 8.951 1.00 67.38 94 GLU A CA 1
ATOM 727 C C . GLU A 1 94 ? -23.247 -16.026 10.030 1.00 67.38 94 GLU A C 1
ATOM 729 O O . GLU A 1 94 ? -23.781 -15.974 11.139 1.00 67.38 94 GLU A O 1
ATOM 734 N N . ALA A 1 95 ? -22.303 -16.935 9.760 1.00 59.09 95 ALA A N 1
ATOM 735 C CA . ALA A 1 95 ? -21.862 -17.932 10.735 1.00 59.09 95 ALA A CA 1
ATOM 736 C C . ALA A 1 95 ? -21.115 -17.325 11.940 1.00 59.09 95 ALA A C 1
ATOM 738 O O . ALA A 1 95 ? -21.151 -17.890 13.033 1.00 59.09 95 ALA A O 1
ATOM 739 N N . ARG A 1 96 ? -20.425 -16.190 11.757 1.00 51.94 96 ARG A N 1
ATOM 740 C CA . ARG A 1 96 ? -19.720 -15.470 12.835 1.00 51.94 96 ARG A CA 1
ATOM 741 C C . ARG A 1 96 ? -20.660 -14.586 13.657 1.00 51.94 96 ARG A C 1
ATOM 743 O O . ARG A 1 96 ? -20.485 -14.498 14.872 1.00 51.94 96 ARG A O 1
ATOM 750 N N . ASP A 1 97 ? -21.651 -13.973 13.021 1.00 50.38 97 ASP A N 1
ATOM 751 C CA . ASP A 1 97 ? -22.607 -13.069 13.665 1.00 50.38 97 ASP A CA 1
ATOM 752 C C . ASP A 1 97 ? -23.712 -13.805 14.428 1.00 50.38 97 ASP A C 1
ATOM 754 O O . ASP A 1 97 ? -24.220 -13.268 15.416 1.00 50.38 97 ASP A O 1
ATOM 758 N N . ALA A 1 98 ? -23.982 -15.075 14.095 1.00 50.97 98 ALA A N 1
ATOM 759 C CA . ALA A 1 98 ? -24.860 -15.958 14.871 1.00 50.97 98 ALA A CA 1
ATOM 760 C C . ALA A 1 98 ? -24.457 -16.093 16.358 1.00 50.97 98 ALA A C 1
ATOM 762 O O . ALA A 1 98 ? -25.281 -16.468 17.190 1.00 50.97 98 ALA A O 1
ATOM 763 N N . ALA A 1 99 ? -23.207 -15.765 16.711 1.00 49.50 99 ALA A N 1
ATOM 764 C CA . ALA A 1 99 ? -22.701 -15.798 18.081 1.00 49.50 99 ALA A CA 1
ATOM 765 C C . ALA A 1 99 ? -22.651 -14.425 18.783 1.00 49.50 99 ALA A C 1
ATOM 767 O O . ALA A 1 99 ? -22.269 -14.379 19.954 1.00 49.50 99 ALA A O 1
ATOM 768 N N . ARG A 1 100 ? -22.966 -13.303 18.109 1.00 42.31 100 ARG A N 1
ATOM 769 C CA . ARG A 1 100 ? -22.579 -11.971 18.617 1.00 42.31 100 ARG A CA 1
ATOM 770 C C . ARG A 1 100 ? -23.691 -10.914 18.703 1.00 42.31 100 ARG A C 1
ATOM 772 O O . ARG A 1 100 ? -23.527 -10.002 19.508 1.00 42.31 100 ARG A O 1
ATOM 779 N N . TRP A 1 101 ? -24.812 -11.016 17.978 1.00 40.03 101 TRP A N 1
ATOM 780 C CA . TRP A 1 101 ? -25.859 -9.973 18.011 1.00 40.03 101 TRP A CA 1
ATOM 781 C C . TRP A 1 101 ? -27.282 -10.553 17.914 1.00 40.03 101 TRP A C 1
ATOM 783 O O . TRP A 1 101 ? -27.606 -11.265 16.969 1.00 40.03 101 TRP A O 1
ATOM 793 N N . ALA A 1 102 ? -28.148 -10.220 18.878 1.00 37.28 102 ALA A N 1
ATOM 794 C CA . ALA A 1 102 ? -29.603 -10.304 18.709 1.00 37.28 102 ALA A CA 1
ATOM 795 C C . ALA A 1 102 ? -30.082 -9.124 17.830 1.00 37.28 102 ALA A C 1
ATOM 797 O O . ALA A 1 102 ? -29.410 -8.087 17.822 1.00 37.28 102 ALA A O 1
ATOM 798 N N . PRO A 1 103 ? -31.217 -9.232 17.105 1.00 40.19 103 PRO A N 1
ATOM 799 C CA . PRO A 1 103 ? -31.769 -8.119 16.331 1.00 40.19 103 PRO A CA 1
ATOM 800 C C . PRO A 1 103 ? -31.935 -6.876 17.213 1.00 40.19 103 PRO A C 1
ATOM 802 O O . PRO A 1 103 ? -32.325 -6.996 18.373 1.00 40.19 103 PRO A O 1
ATOM 805 N N . ALA A 1 104 ? -31.612 -5.699 16.675 1.00 37.22 104 ALA A N 1
ATOM 806 C CA . ALA A 1 104 ? -31.522 -4.456 17.435 1.00 37.22 104 ALA A CA 1
ATOM 807 C C . ALA A 1 104 ? -32.838 -4.102 18.161 1.00 37.22 104 ALA A C 1
ATOM 809 O O . ALA A 1 104 ? -33.761 -3.557 17.560 1.00 37.22 104 ALA A O 1
ATOM 810 N N . GLU A 1 105 ? -32.902 -4.353 19.471 1.00 38.06 105 GLU A N 1
ATOM 811 C CA . GLU A 1 105 ? -33.809 -3.642 20.370 1.00 38.06 105 GLU A CA 1
ATOM 812 C C . GLU A 1 105 ? -33.146 -2.336 20.817 1.00 38.06 105 GLU A C 1
ATOM 814 O O . GLU A 1 105 ? -32.070 -2.319 21.419 1.00 38.06 105 GLU A O 1
ATOM 819 N N . THR A 1 106 ? -33.822 -1.232 20.509 1.00 40.56 106 THR A N 1
ATOM 820 C CA . THR A 1 106 ? -33.524 0.141 20.915 1.00 40.56 106 THR A CA 1
ATOM 821 C C . THR A 1 106 ? -33.174 0.219 22.401 1.00 40.56 106 THR A C 1
ATOM 823 O O . THR A 1 106 ? -33.996 -0.145 23.246 1.00 40.56 106 THR A O 1
ATOM 826 N N . ARG A 1 107 ? -32.000 0.754 22.763 1.00 28.45 107 ARG A N 1
ATOM 827 C CA . ARG A 1 107 ? -31.753 1.119 24.162 1.00 28.45 107 ARG A CA 1
ATOM 828 C C . ARG A 1 107 ? -30.954 2.407 24.323 1.00 28.45 107 ARG A C 1
ATOM 830 O O . ARG A 1 107 ? -29.900 2.602 23.732 1.00 28.45 107 ARG A O 1
ATOM 837 N N . GLN A 1 108 ? -31.572 3.261 25.130 1.00 28.98 108 GLN A N 1
ATOM 838 C CA . GLN A 1 108 ? -31.228 4.618 25.517 1.00 28.98 108 GLN A CA 1
ATOM 839 C C . GLN A 1 108 ? -29.973 4.686 26.394 1.00 28.98 108 GLN A C 1
ATOM 841 O O . GLN A 1 108 ? -29.629 3.744 27.107 1.00 28.98 108 GLN A O 1
ATOM 846 N N . GLU A 1 109 ? -29.341 5.853 26.335 1.00 34.53 109 GLU A N 1
ATOM 847 C CA . GLU A 1 109 ? -28.150 6.278 27.062 1.00 34.53 109 GLU A CA 1
ATOM 848 C C . GLU A 1 109 ? -28.315 6.197 28.591 1.00 34.53 109 GLU A C 1
ATOM 850 O O . GLU A 1 109 ? -29.344 6.588 29.149 1.00 34.53 109 GLU A O 1
ATOM 855 N N . HIS A 1 110 ? -27.262 5.759 29.290 1.00 27.81 110 HIS A N 1
ATOM 856 C CA . HIS A 1 110 ? -27.118 5.993 30.726 1.00 27.81 110 HIS A CA 1
ATOM 857 C C . HIS A 1 110 ? -25.667 6.327 31.093 1.00 27.81 110 HIS A C 1
ATOM 859 O O . HIS A 1 110 ? -24.730 5.592 30.790 1.00 27.81 110 HIS A O 1
ATOM 865 N N . ARG A 1 111 ? -25.527 7.487 31.735 1.00 28.30 111 ARG A N 1
ATOM 866 C CA . ARG A 1 111 ? -24.325 8.123 32.295 1.00 28.30 111 ARG A CA 1
ATOM 867 C C . ARG A 1 111 ? -23.998 7.517 33.673 1.00 28.30 111 ARG A C 1
ATOM 869 O O . ARG A 1 111 ? -24.919 7.009 34.305 1.00 28.30 111 ARG A O 1
ATOM 876 N N . VAL A 1 112 ? -22.746 7.653 34.148 1.00 29.22 112 VAL A N 1
ATOM 877 C CA . VAL A 1 112 ? -22.345 8.178 35.491 1.00 29.22 112 VAL A CA 1
ATOM 878 C C . VAL A 1 112 ? -20.905 7.773 35.902 1.00 29.22 112 VAL A C 1
ATOM 880 O O . VAL A 1 112 ? -20.565 6.598 35.949 1.00 29.22 112 VAL A O 1
ATOM 883 N N . ASP A 1 113 ? -20.120 8.824 36.179 1.00 26.23 113 ASP A N 1
ATOM 884 C CA . ASP A 1 113 ? -19.096 9.127 37.208 1.00 26.23 113 ASP A CA 1
ATOM 885 C C . ASP A 1 113 ? -17.898 8.215 37.585 1.00 26.23 113 ASP A C 1
ATOM 887 O O . ASP A 1 113 ? -17.998 7.030 37.886 1.00 26.23 113 ASP A O 1
ATOM 891 N N . THR A 1 114 ? -16.739 8.886 37.676 1.00 26.88 114 THR A N 1
ATOM 892 C CA . THR A 1 114 ? -15.435 8.493 38.255 1.00 26.88 114 THR A CA 1
ATOM 893 C C . THR A 1 114 ? -15.330 8.809 39.760 1.00 26.88 114 THR A C 1
ATOM 895 O O . THR A 1 114 ? -16.081 9.644 40.266 1.00 26.88 114 THR A O 1
ATOM 898 N N . PRO A 1 115 ? -14.334 8.232 40.477 1.00 29.12 115 PRO A N 1
ATOM 899 C CA . PRO A 1 115 ? -13.238 9.089 40.973 1.00 29.12 115 PRO A CA 1
ATOM 900 C C . PRO A 1 115 ? -11.806 8.476 41.001 1.00 29.12 115 PRO A C 1
ATOM 902 O O . PRO A 1 115 ? -11.597 7.269 40.958 1.00 29.12 115 PRO A O 1
ATOM 905 N N . SER A 1 116 ? -10.848 9.413 41.080 1.00 25.28 116 SER A N 1
ATOM 906 C CA . SER A 1 116 ? -9.361 9.419 41.199 1.00 25.28 116 SER A CA 1
ATOM 907 C C . SER A 1 116 ? -8.806 9.039 42.604 1.00 25.28 116 SER A C 1
ATOM 909 O O . SER A 1 116 ? -9.623 8.793 43.489 1.00 25.28 116 SER A O 1
ATOM 911 N N . PRO A 1 117 ? -7.496 9.228 42.949 1.00 37.44 117 PRO A N 1
ATOM 912 C CA . PRO A 1 117 ? -6.218 9.075 42.206 1.00 37.44 117 PRO A CA 1
ATOM 913 C C . PRO A 1 117 ? -5.076 8.408 43.046 1.00 37.44 117 PRO A C 1
ATOM 915 O O . PRO A 1 117 ? -5.189 8.268 44.261 1.00 37.44 117 PRO A O 1
ATOM 918 N N . GLY A 1 118 ? -3.903 8.134 42.447 1.00 21.78 118 GLY A N 1
ATOM 919 C CA . GLY A 1 118 ? -2.637 8.071 43.207 1.00 21.78 118 GLY A CA 1
ATOM 920 C C . GLY A 1 118 ? -1.451 7.373 42.521 1.00 21.78 118 GLY A C 1
ATOM 921 O O . GLY A 1 118 ? -1.599 6.260 42.033 1.00 21.78 118 GLY A O 1
ATOM 922 N N . GLY A 1 119 ? -0.268 8.007 42.559 1.00 22.97 119 GLY A N 1
ATOM 923 C CA . GLY A 1 119 ? 1.040 7.340 42.422 1.00 22.97 119 GLY A CA 1
ATOM 924 C C . GLY A 1 119 ? 1.903 7.785 41.237 1.00 22.97 119 GLY A C 1
ATOM 925 O O . GLY A 1 119 ? 1.734 7.299 40.125 1.00 22.97 119 GLY A O 1
ATOM 926 N N . VAL A 1 120 ? 2.851 8.687 41.496 1.00 26.58 120 VAL A N 1
ATOM 927 C CA . VAL A 1 120 ? 3.892 9.162 40.569 1.00 26.58 120 VAL A CA 1
ATOM 928 C C . VAL A 1 120 ? 5.171 8.385 40.857 1.00 26.58 120 VAL A C 1
ATOM 930 O O . VAL A 1 120 ? 5.650 8.506 41.977 1.00 26.58 120 VAL A O 1
ATOM 933 N N . GLU A 1 121 ? 5.765 7.687 39.883 1.00 26.42 121 GLU A N 1
ATOM 934 C CA . GLU A 1 121 ? 7.188 7.312 39.944 1.00 26.42 121 GLU A CA 1
ATOM 935 C C . GLU A 1 121 ? 7.870 7.361 38.566 1.00 26.42 121 GLU A C 1
ATOM 937 O O . GLU A 1 121 ? 7.313 7.006 37.525 1.00 26.42 121 GLU A O 1
ATOM 942 N N . SER A 1 122 ? 9.093 7.883 38.614 1.00 25.52 122 SER A N 1
ATOM 943 C CA . SER A 1 122 ? 10.064 8.144 37.553 1.00 25.52 122 SER A CA 1
ATOM 944 C C . SER A 1 122 ? 10.967 6.920 37.351 1.00 25.52 122 SER A C 1
ATOM 946 O O . SER A 1 122 ? 11.296 6.239 38.317 1.00 25.52 122 SER A O 1
ATOM 948 N N . GLY A 1 123 ? 11.420 6.661 36.121 1.00 24.75 123 GLY A N 1
ATOM 949 C CA . GLY A 1 123 ? 12.399 5.606 35.850 1.00 24.75 123 GLY A CA 1
ATOM 950 C C . GLY A 1 123 ? 12.980 5.693 34.443 1.00 24.75 123 GLY A C 1
ATOM 951 O O . GLY A 1 123 ? 12.244 5.582 33.465 1.00 24.75 123 GLY A O 1
ATOM 952 N N . GLY A 1 124 ? 14.289 5.937 34.369 1.00 24.75 124 GLY A N 1
ATOM 953 C CA . GLY A 1 124 ? 15.064 6.199 33.159 1.00 24.75 124 GLY A CA 1
ATOM 954 C C . GLY A 1 124 ? 15.259 5.000 32.229 1.00 24.75 124 GLY A C 1
ATOM 955 O O . GLY A 1 124 ? 15.075 3.841 32.591 1.00 24.75 124 GLY A O 1
ATOM 956 N N . HIS A 1 125 ? 15.651 5.336 31.005 1.00 28.83 125 HIS A N 1
ATOM 957 C CA . HIS A 1 125 ? 16.024 4.430 29.924 1.00 28.83 125 HIS A CA 1
ATOM 958 C C . HIS A 1 125 ? 17.455 3.903 30.149 1.00 28.83 125 HIS A C 1
ATOM 960 O O . HIS A 1 125 ? 18.345 4.729 30.365 1.00 28.83 125 HIS A O 1
ATOM 966 N N . PRO A 1 126 ? 17.728 2.587 30.077 1.00 30.19 126 PRO A N 1
ATOM 967 C CA . PRO A 1 126 ? 19.084 2.095 29.912 1.00 30.19 126 PRO A CA 1
ATOM 968 C C . PRO A 1 126 ? 19.420 1.990 28.420 1.00 30.19 126 PRO A C 1
ATOM 970 O O . PRO A 1 126 ? 18.613 1.536 27.607 1.00 30.19 126 PRO A O 1
ATOM 973 N N . ALA A 1 127 ? 20.618 2.453 28.080 1.00 38.38 127 ALA A N 1
ATOM 974 C CA . ALA A 1 127 ? 21.219 2.330 26.765 1.00 38.38 127 ALA A CA 1
ATOM 975 C C . ALA A 1 127 ? 21.830 0.933 26.545 1.00 38.38 127 ALA A C 1
ATOM 977 O O . ALA A 1 127 ? 22.121 0.207 27.494 1.00 38.38 127 ALA A O 1
ATOM 978 N N . ASP A 1 128 ? 22.080 0.668 25.263 1.00 35.16 128 ASP A N 1
ATOM 979 C CA . ASP A 1 128 ? 23.014 -0.299 24.680 1.00 35.16 128 ASP A CA 1
ATOM 980 C C . ASP A 1 128 ? 22.462 -1.669 24.237 1.00 35.16 128 ASP A C 1
ATOM 982 O O . ASP A 1 128 ? 21.896 -2.456 24.990 1.00 35.16 128 ASP A O 1
ATOM 986 N N . SER A 1 129 ? 22.695 -1.946 22.944 1.00 30.72 129 SER A N 1
ATOM 987 C CA . SER A 1 129 ? 22.428 -3.163 22.146 1.00 30.72 129 SER A CA 1
ATOM 988 C C . SER A 1 129 ? 21.007 -3.433 21.615 1.00 30.72 129 SER A C 1
ATOM 990 O O . SER A 1 129 ? 20.834 -4.353 20.820 1.00 30.72 129 SER A O 1
ATOM 992 N N . HIS A 1 130 ? 19.996 -2.626 21.954 1.00 36.12 130 HIS A N 1
ATOM 993 C CA . HIS A 1 130 ? 18.611 -2.782 21.447 1.00 36.12 130 HIS A CA 1
ATOM 994 C C . HIS A 1 130 ? 18.182 -1.728 20.410 1.00 36.12 130 HIS A C 1
ATOM 996 O O . HIS A 1 130 ? 17.058 -1.763 19.911 1.00 36.12 130 HIS A O 1
ATOM 1002 N N . GLY A 1 131 ? 19.081 -0.801 20.067 1.00 34.00 131 GLY A N 1
ATOM 1003 C CA . GLY A 1 131 ? 18.791 0.334 19.187 1.00 34.00 131 GLY A CA 1
ATOM 1004 C C . GLY A 1 131 ? 18.388 -0.066 17.767 1.00 34.00 131 GLY A C 1
ATOM 1005 O O . GLY A 1 131 ? 17.417 0.471 17.253 1.00 34.00 131 GLY A O 1
ATOM 1006 N N . GLU A 1 132 ? 19.057 -1.050 17.157 1.00 34.09 132 GLU A N 1
ATOM 1007 C CA . GLU A 1 132 ? 18.752 -1.471 15.778 1.00 34.09 132 GLU A CA 1
ATOM 1008 C C . GLU A 1 132 ? 17.358 -2.105 15.654 1.00 34.09 132 GLU A C 1
ATOM 1010 O O . GLU A 1 132 ? 16.613 -1.781 14.735 1.00 34.09 132 GLU A O 1
ATOM 1015 N N . SER A 1 133 ? 16.958 -2.943 16.617 1.00 49.94 133 SER A N 1
ATOM 1016 C CA . SER A 1 133 ? 15.632 -3.579 16.612 1.00 49.94 133 SER A CA 1
ATOM 1017 C C . SER A 1 133 ? 14.499 -2.578 16.855 1.00 49.94 133 SER A C 1
ATOM 1019 O O . SER A 1 133 ? 13.418 -2.732 16.289 1.00 49.94 133 SER A O 1
ATOM 1021 N N . LEU A 1 134 ? 14.729 -1.555 17.683 1.00 47.38 134 LEU A N 1
ATOM 1022 C CA . LEU A 1 134 ? 13.736 -0.518 17.970 1.00 47.38 134 LEU A CA 1
ATOM 1023 C C . LEU A 1 134 ? 13.597 0.481 16.818 1.00 47.38 134 LEU A C 1
ATOM 1025 O O . LEU A 1 134 ? 12.480 0.898 16.518 1.00 47.38 134 LEU A O 1
ATOM 1029 N N . VAL A 1 135 ? 14.704 0.827 16.154 1.00 49.34 135 VAL A N 1
ATOM 1030 C CA . VAL A 1 135 ? 14.692 1.650 14.936 1.00 49.34 135 VAL A CA 1
ATOM 1031 C C . VAL A 1 135 ? 13.921 0.931 13.829 1.00 49.34 135 VAL A C 1
ATOM 1033 O O . VAL A 1 135 ? 12.982 1.508 13.292 1.00 49.34 135 VAL A O 1
ATOM 1036 N N . GLN A 1 136 ? 14.189 -0.358 13.597 1.00 62.25 136 GLN A N 1
ATOM 1037 C CA . GLN A 1 136 ? 13.441 -1.167 12.624 1.00 62.25 136 GLN A CA 1
ATOM 1038 C C . GLN A 1 136 ? 11.947 -1.272 12.961 1.00 62.25 136 GLN A C 1
ATOM 1040 O O . GLN A 1 136 ? 11.096 -1.193 12.076 1.00 62.25 136 GLN A O 1
ATOM 1045 N N . ALA A 1 137 ? 11.601 -1.427 14.243 1.00 67.62 137 ALA A N 1
ATOM 1046 C CA . ALA A 1 137 ? 10.205 -1.448 14.673 1.00 67.62 137 ALA A CA 1
ATOM 1047 C C . ALA A 1 137 ? 9.514 -0.093 14.447 1.00 67.62 137 ALA A C 1
ATOM 1049 O O . ALA A 1 137 ? 8.335 -0.057 14.091 1.00 67.62 137 ALA A O 1
ATOM 1050 N N . ARG A 1 138 ? 10.241 1.019 14.627 1.00 75.00 138 ARG A N 1
ATOM 1051 C CA . ARG A 1 138 ? 9.732 2.373 14.381 1.00 75.00 138 ARG A CA 1
ATOM 1052 C C . ARG A 1 138 ? 9.531 2.646 12.897 1.00 75.00 138 ARG A C 1
ATOM 1054 O O . ARG A 1 138 ? 8.454 3.092 12.517 1.00 75.00 138 ARG A O 1
ATOM 1061 N N . GLU A 1 139 ? 10.522 2.320 12.078 1.00 74.69 139 GLU A N 1
ATOM 1062 C CA . GLU A 1 139 ? 10.460 2.442 10.618 1.00 74.69 139 GLU A CA 1
ATOM 1063 C C . GLU A 1 139 ? 9.312 1.616 10.045 1.00 74.69 139 GLU A C 1
ATOM 1065 O O . GLU A 1 139 ? 8.527 2.103 9.236 1.00 74.69 139 GLU A O 1
ATOM 1070 N N . ARG A 1 140 ? 9.149 0.380 10.525 1.00 81.69 140 ARG A N 1
ATOM 1071 C CA . ARG A 1 140 ? 8.062 -0.478 10.072 1.00 81.69 140 ARG A CA 1
ATOM 1072 C C . ARG A 1 140 ? 6.691 0.046 10.488 1.00 81.69 140 ARG A C 1
ATOM 1074 O O . ARG A 1 140 ? 5.760 -0.031 9.696 1.00 81.69 140 ARG A O 1
ATOM 1081 N N . ALA A 1 141 ? 6.552 0.573 11.702 1.00 80.25 141 ALA A N 1
ATOM 1082 C CA . ALA A 1 141 ? 5.297 1.170 12.152 1.00 80.25 141 ALA A CA 1
ATOM 1083 C C . ALA A 1 141 ? 4.921 2.415 11.333 1.00 80.25 141 ALA A C 1
ATOM 1085 O O . ALA A 1 141 ? 3.751 2.569 10.995 1.00 80.25 141 ALA A O 1
ATOM 1086 N N . ALA A 1 142 ? 5.900 3.258 10.986 1.00 80.31 142 ALA A N 1
ATOM 1087 C CA . ALA A 1 142 ? 5.693 4.403 10.101 1.00 80.31 142 ALA A CA 1
ATOM 1088 C C . ALA A 1 142 ? 5.246 3.945 8.706 1.00 80.31 142 ALA A C 1
ATOM 1090 O O . ALA A 1 142 ? 4.182 4.342 8.251 1.00 80.31 142 ALA A O 1
ATOM 1091 N N . LEU A 1 143 ? 5.963 2.993 8.104 1.00 78.06 143 LEU A N 1
ATOM 1092 C CA . LEU A 1 143 ? 5.620 2.463 6.784 1.00 78.06 143 LEU A CA 1
ATOM 1093 C C . LEU A 1 143 ? 4.232 1.805 6.760 1.00 78.06 143 LEU A C 1
ATOM 1095 O O . LEU A 1 143 ? 3.446 2.009 5.844 1.00 78.06 143 LEU A O 1
ATOM 1099 N N . LEU A 1 144 ? 3.889 1.031 7.789 1.00 82.06 144 LEU A N 1
ATOM 1100 C CA . LEU A 1 144 ? 2.544 0.475 7.927 1.00 82.06 144 LEU A CA 1
ATOM 1101 C C . LEU A 1 144 ? 1.476 1.566 8.042 1.00 82.06 144 LEU A C 1
ATOM 1103 O O . LEU A 1 144 ? 0.373 1.405 7.524 1.00 82.06 144 LEU A O 1
ATOM 1107 N N . TYR A 1 145 ? 1.781 2.653 8.745 1.00 82.94 145 TYR A N 1
ATOM 1108 C CA . TYR A 1 145 ? 0.875 3.779 8.889 1.00 82.94 145 TYR A CA 1
ATOM 1109 C C . TYR A 1 145 ? 0.699 4.553 7.577 1.00 82.94 145 TYR A C 1
ATOM 1111 O O . TYR A 1 145 ? -0.419 4.957 7.278 1.00 82.94 145 TYR A O 1
ATOM 1119 N N . ASP A 1 146 ? 1.738 4.691 6.760 1.00 78.62 146 ASP A N 1
ATOM 1120 C CA . ASP A 1 146 ? 1.630 5.361 5.458 1.00 78.62 146 ASP A CA 1
ATOM 1121 C C . ASP A 1 146 ? 0.656 4.618 4.527 1.00 78.62 146 ASP A C 1
ATOM 1123 O O . ASP A 1 146 ? -0.161 5.234 3.847 1.00 78.62 146 ASP A O 1
ATOM 1127 N N . PHE A 1 147 ? 0.667 3.281 4.565 1.00 75.12 147 PHE A N 1
ATOM 1128 C CA . PHE A 1 147 ? -0.197 2.443 3.724 1.00 75.12 147 PHE A CA 1
ATOM 1129 C C . PHE A 1 147 ? -1.593 2.203 4.312 1.00 75.12 147 PHE A C 1
ATOM 1131 O O . PHE A 1 147 ? -2.574 2.110 3.575 1.00 75.12 147 PHE A O 1
ATOM 1138 N N . TYR A 1 148 ? -1.704 2.059 5.634 1.00 82.50 148 TYR A N 1
ATOM 1139 C CA . TYR A 1 148 ? -2.941 1.607 6.284 1.00 82.50 148 TYR A CA 1
ATOM 1140 C C . TYR A 1 148 ? -3.490 2.574 7.335 1.00 82.50 148 TYR A C 1
ATOM 1142 O O . TYR A 1 148 ? -4.552 2.318 7.905 1.00 82.50 148 TYR A O 1
ATOM 1150 N N . GLY A 1 149 ? -2.811 3.689 7.597 1.00 77.31 149 GLY A N 1
ATOM 1151 C CA . GLY A 1 149 ? -3.227 4.724 8.543 1.00 77.31 149 GLY A CA 1
ATOM 1152 C C . GLY A 1 149 ? -4.666 5.201 8.332 1.00 77.31 149 GLY A C 1
ATOM 1153 O O . GLY A 1 149 ? -5.416 5.213 9.308 1.00 77.31 149 GLY A O 1
ATOM 1154 N N . PRO A 1 150 ? -5.115 5.481 7.092 1.00 84.50 150 PRO A N 1
ATOM 1155 C CA . PRO A 1 150 ? -6.503 5.867 6.820 1.00 84.50 150 PRO A CA 1
ATOM 1156 C C . PRO A 1 150 ? -7.560 4.823 7.227 1.00 84.50 150 PRO A C 1
ATOM 1158 O O . PRO A 1 150 ? -8.720 5.172 7.422 1.00 84.50 150 PRO A O 1
ATOM 1161 N N . LEU A 1 151 ? -7.179 3.548 7.381 1.00 73.44 151 LEU A N 1
ATOM 1162 C CA . LEU A 1 151 ? -8.070 2.457 7.808 1.00 73.44 151 LEU A CA 1
ATOM 1163 C C . LEU A 1 151 ? -8.178 2.332 9.335 1.00 73.44 151 LEU A C 1
ATOM 1165 O O . LEU A 1 151 ? -8.925 1.491 9.850 1.00 73.44 151 LEU A O 1
ATOM 1169 N N . LEU A 1 152 ? -7.398 3.114 10.080 1.00 74.56 152 LEU A N 1
ATOM 1170 C CA . LEU A 1 152 ? -7.532 3.234 11.524 1.00 74.56 152 LEU A CA 1
ATOM 1171 C C . LEU A 1 152 ? -8.660 4.205 11.877 1.00 74.56 152 LEU A C 1
ATOM 1173 O O . LEU A 1 152 ? -8.990 5.111 11.118 1.00 74.56 152 LEU A O 1
ATOM 1177 N N . THR A 1 153 ? -9.220 4.058 13.077 1.00 82.50 153 THR A N 1
ATOM 1178 C CA . THR A 1 153 ? -10.138 5.071 13.629 1.00 82.50 153 THR A CA 1
ATOM 1179 C C . THR A 1 153 ? -9.416 6.401 13.860 1.00 82.50 153 THR A C 1
ATOM 1181 O O . THR A 1 153 ? -8.227 6.392 14.175 1.00 82.50 153 THR A O 1
ATOM 1184 N N . ASP A 1 154 ? -10.129 7.530 13.819 1.00 76.75 154 ASP A N 1
ATOM 1185 C CA . ASP A 1 154 ? -9.546 8.871 14.028 1.00 76.75 154 ASP A CA 1
ATOM 1186 C C . ASP A 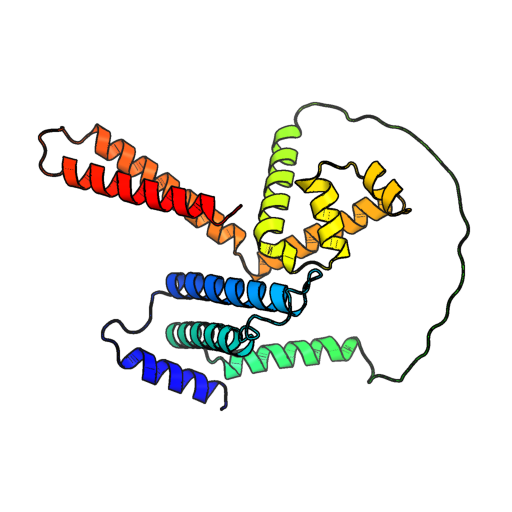1 154 ? -8.671 8.948 15.286 1.00 76.75 154 ASP A C 1
ATOM 1188 O O . ASP A 1 154 ? -7.555 9.462 15.268 1.00 76.75 154 ASP A O 1
ATOM 1192 N N . ARG A 1 155 ? -9.142 8.341 16.381 1.00 80.81 155 ARG A N 1
ATOM 1193 C CA . ARG A 1 155 ? -8.412 8.303 17.651 1.00 80.81 155 ARG A CA 1
ATOM 1194 C C . ARG A 1 155 ? -7.115 7.496 17.569 1.00 80.81 155 ARG A C 1
ATOM 1196 O O . ARG A 1 155 ? -6.137 7.831 18.231 1.00 80.81 155 ARG A O 1
ATOM 1203 N N . GLN A 1 156 ? -7.109 6.408 16.806 1.00 84.19 156 GLN A N 1
ATOM 1204 C CA . GLN A 1 156 ? -5.904 5.615 16.572 1.00 84.19 156 GLN A CA 1
ATOM 1205 C C . GLN A 1 156 ? -4.941 6.342 15.629 1.00 84.19 156 GLN A C 1
ATOM 1207 O O . GLN A 1 156 ? -3.740 6.291 15.870 1.00 84.19 156 GLN A O 1
ATOM 1212 N N . GLN A 1 157 ? -5.446 7.044 14.609 1.00 78.19 157 GLN A N 1
ATOM 1213 C CA . GLN A 1 157 ? -4.621 7.858 13.712 1.00 78.19 157 GLN A CA 1
ATOM 1214 C C . GLN A 1 157 ? -3.909 8.977 14.470 1.00 78.19 157 GLN A C 1
ATOM 1216 O O . GLN A 1 157 ? -2.692 9.105 14.377 1.00 78.19 157 GLN A O 1
ATOM 1221 N N . GLU A 1 158 ? -4.652 9.737 15.279 1.00 84.50 158 GLU A N 1
ATOM 1222 C CA . GLU A 1 158 ? -4.099 10.802 16.120 1.00 84.50 158 GLU A CA 1
ATOM 1223 C C . GLU A 1 158 ? -3.027 10.257 17.070 1.00 84.50 158 GLU A C 1
ATOM 1225 O O . GLU A 1 158 ? -1.956 10.840 17.211 1.00 84.50 158 GLU A O 1
ATOM 1230 N N . LEU A 1 159 ? -3.277 9.089 17.665 1.00 87.50 159 LEU A N 1
ATOM 1231 C CA . LEU A 1 159 ? -2.336 8.438 18.567 1.00 87.50 159 LEU A CA 1
ATOM 1232 C C . LEU A 1 159 ? -1.048 7.967 17.868 1.00 87.50 159 LEU A C 1
ATOM 1234 O O . LEU A 1 159 ? 0.043 8.174 18.401 1.00 87.50 159 LEU A O 1
ATOM 1238 N N . VAL A 1 160 ? -1.159 7.330 16.699 1.00 83.12 160 VAL A N 1
ATOM 1239 C CA . VAL A 1 160 ? 0.006 6.855 15.934 1.00 83.12 160 VAL A CA 1
ATOM 1240 C C . VAL A 1 160 ? 0.801 8.043 15.392 1.00 83.12 160 VAL A C 1
ATOM 1242 O O . VAL A 1 160 ? 2.019 8.062 15.554 1.00 83.12 160 VAL A O 1
ATOM 1245 N N . ARG A 1 161 ? 0.135 9.073 14.851 1.00 82.38 161 ARG A N 1
ATOM 1246 C CA . ARG A 1 161 ? 0.773 10.314 14.385 1.00 82.38 161 ARG A CA 1
ATOM 1247 C C . ARG A 1 161 ? 1.527 11.017 15.511 1.00 82.38 161 ARG A C 1
ATOM 1249 O O . ARG A 1 161 ? 2.713 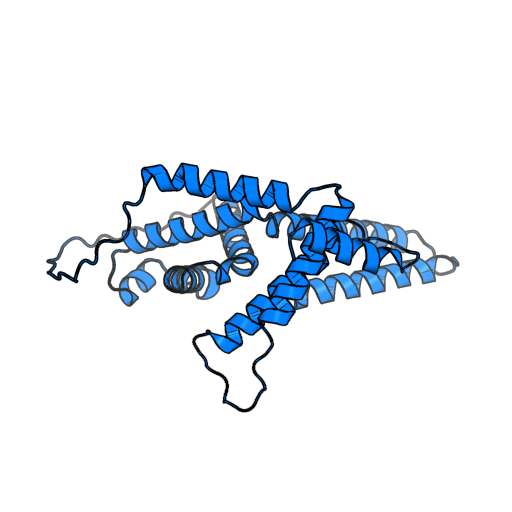11.290 15.354 1.00 82.38 161 ARG A O 1
ATOM 1256 N N . ALA A 1 162 ? 0.877 11.233 16.653 1.00 79.50 162 ALA A N 1
ATOM 1257 C CA . ALA A 1 162 ? 1.490 11.869 17.815 1.00 79.50 162 ALA A CA 1
ATOM 1258 C C . ALA A 1 162 ? 2.802 11.176 18.230 1.00 79.50 162 ALA A C 1
ATOM 1260 O O . ALA A 1 162 ? 3.801 11.833 18.502 1.00 79.50 162 ALA A O 1
ATOM 1261 N N . TYR A 1 163 ? 2.822 9.840 18.250 1.00 83.44 163 TYR A N 1
ATOM 1262 C CA . TYR A 1 163 ? 3.978 9.077 18.727 1.00 83.44 163 TYR A CA 1
ATOM 1263 C C . TYR A 1 163 ? 5.070 8.833 17.664 1.00 83.44 163 TYR A C 1
ATOM 1265 O O . TYR A 1 163 ? 6.267 8.843 17.975 1.00 83.44 163 TYR A O 1
ATOM 1273 N N . TYR A 1 164 ? 4.686 8.559 16.414 1.00 78.00 164 TYR A N 1
ATOM 1274 C CA . TYR A 1 164 ? 5.617 8.169 15.344 1.00 78.00 164 TYR A CA 1
ATOM 1275 C C . TYR A 1 164 ? 6.028 9.317 14.419 1.00 78.00 164 TYR A C 1
ATOM 1277 O O . TYR A 1 164 ? 7.135 9.270 13.894 1.00 78.00 164 TYR A O 1
ATOM 1285 N N . LEU A 1 165 ? 5.177 10.331 14.239 1.00 73.25 165 LEU A N 1
ATOM 1286 C CA . LEU A 1 165 ? 5.422 11.449 13.318 1.00 73.25 165 LEU A CA 1
ATOM 1287 C C . LEU A 1 165 ? 5.749 12.756 14.050 1.00 73.25 165 LEU A C 1
ATOM 1289 O O . LEU A 1 165 ? 6.519 13.562 13.542 1.00 73.25 165 LEU A O 1
ATOM 1293 N N . GLU A 1 166 ? 5.175 12.967 15.235 1.00 78.81 166 GLU A N 1
ATOM 1294 C CA . GLU A 1 166 ? 5.370 14.188 16.037 1.00 78.81 166 GLU A CA 1
ATOM 1295 C C . GLU A 1 166 ? 6.337 13.986 17.219 1.00 78.81 166 GLU A C 1
ATOM 1297 O O . GLU A 1 166 ? 6.532 14.898 18.019 1.00 78.81 166 GLU A O 1
ATOM 1302 N N . ASP A 1 167 ? 6.935 12.794 17.338 1.00 80.31 167 ASP A N 1
ATOM 1303 C CA . ASP A 1 167 ? 7.905 12.415 18.378 1.00 80.31 167 ASP A CA 1
ATOM 1304 C C . ASP A 1 167 ? 7.435 12.649 19.833 1.00 80.31 167 ASP A C 1
ATOM 1306 O O . ASP A 1 167 ? 8.252 12.716 20.756 1.00 80.31 167 ASP A O 1
ATOM 1310 N N . LEU A 1 168 ? 6.118 12.720 20.078 1.00 77.88 168 LEU A N 1
ATOM 1311 C CA . LEU A 1 168 ? 5.575 12.888 21.425 1.00 77.88 168 LEU A CA 1
ATOM 1312 C C . LEU A 1 168 ? 5.779 11.622 22.257 1.00 77.88 168 LEU A C 1
ATOM 1314 O O . LEU A 1 168 ? 5.512 10.491 21.838 1.00 77.88 168 LEU A O 1
ATOM 1318 N N . SER A 1 169 ? 6.179 11.808 23.508 1.00 83.88 169 SER A N 1
ATOM 1319 C CA . SER A 1 169 ? 6.267 10.724 24.475 1.00 83.88 169 SER A CA 1
ATOM 1320 C C . SER A 1 169 ? 4.878 10.249 24.917 1.00 83.88 169 SER A C 1
ATOM 1322 O O . SER A 1 169 ? 3.901 10.999 24.965 1.00 83.88 169 SER A O 1
ATOM 1324 N N . LEU A 1 170 ? 4.792 8.995 25.373 1.00 81.62 170 LEU A N 1
ATOM 1325 C CA . LEU A 1 170 ? 3.553 8.448 25.947 1.00 81.62 170 LEU A CA 1
ATOM 1326 C C . LEU A 1 170 ? 3.029 9.276 27.135 1.00 81.62 170 LEU A C 1
ATOM 1328 O O . LEU A 1 170 ? 1.836 9.244 27.421 1.00 81.62 170 LEU A O 1
ATOM 1332 N N . GLY A 1 171 ? 3.918 9.979 27.848 1.00 78.88 171 GLY A N 1
ATOM 1333 C CA . GLY A 1 171 ? 3.553 10.869 28.950 1.00 78.88 171 GLY A CA 1
ATOM 1334 C C . GLY A 1 171 ? 2.899 12.164 28.469 1.00 78.88 171 GLY A C 1
ATOM 1335 O O . GLY A 1 171 ? 1.886 12.572 29.032 1.00 78.88 171 GLY A O 1
ATOM 1336 N N . GLU A 1 172 ? 3.426 12.769 27.406 1.00 77.25 172 GLU A N 1
ATOM 1337 C CA . GLU A 1 172 ? 2.850 13.970 26.785 1.00 77.25 172 GLU A CA 1
ATOM 1338 C C . GLU A 1 172 ? 1.474 13.670 26.185 1.00 77.25 172 GLU A C 1
ATOM 1340 O O . GLU A 1 172 ? 0.509 14.384 26.458 1.00 77.25 172 GLU A O 1
ATOM 1345 N N . ILE A 1 173 ? 1.344 12.546 25.476 1.00 80.31 173 ILE A N 1
ATOM 1346 C CA . ILE A 1 173 ? 0.064 12.096 24.912 1.00 80.31 173 ILE A CA 1
ATOM 1347 C C . ILE A 1 173 ? -0.956 11.820 26.027 1.00 80.31 173 ILE A C 1
ATOM 1349 O O . ILE A 1 173 ? -2.114 12.237 25.938 1.00 80.31 173 ILE A O 1
ATOM 1353 N N . ALA A 1 174 ? -0.530 11.154 27.106 1.00 85.31 174 ALA A N 1
ATOM 1354 C CA . ALA A 1 174 ? -1.372 10.885 28.270 1.00 85.31 174 ALA A CA 1
ATOM 1355 C C . ALA A 1 174 ? -1.864 12.179 28.935 1.00 85.31 174 ALA A C 1
ATOM 1357 O O . ALA A 1 174 ? -3.039 12.273 29.301 1.00 85.31 174 ALA A O 1
ATOM 1358 N N . GLY A 1 175 ? -0.989 13.184 29.043 1.00 76.81 175 GLY A N 1
ATOM 1359 C CA . GLY A 1 175 ? -1.320 14.511 29.558 1.00 76.81 175 GLY A CA 1
ATOM 1360 C C . GLY A 1 175 ? -2.385 15.216 28.719 1.00 76.81 175 GLY A C 1
ATOM 1361 O O . GLY A 1 175 ? -3.383 15.686 29.269 1.00 76.81 175 GLY A O 1
ATOM 1362 N N . THR A 1 176 ? -2.223 15.222 27.394 1.00 79.75 176 THR A N 1
ATOM 1363 C CA . THR A 1 176 ? -3.171 15.845 26.455 1.00 79.75 176 THR A CA 1
ATOM 1364 C C . THR A 1 176 ? -4.528 15.139 26.456 1.00 79.75 176 THR A C 1
ATOM 1366 O O . THR A 1 176 ? -5.569 15.789 26.550 1.00 79.75 176 THR A O 1
ATOM 1369 N N . GLN A 1 177 ? -4.538 13.802 26.424 1.00 81.44 177 GLN A N 1
ATOM 1370 C CA . GLN A 1 177 ? -5.770 13.003 26.391 1.00 81.44 177 GLN A CA 1
ATOM 1371 C C . GLN A 1 177 ? -6.411 12.780 27.773 1.00 81.44 177 GLN A C 1
ATOM 1373 O O . GLN A 1 177 ? -7.494 12.198 27.855 1.00 81.44 177 GLN A O 1
ATOM 1378 N N . ARG A 1 178 ? -5.761 13.227 28.860 1.00 87.81 178 ARG A N 1
ATOM 1379 C CA . ARG A 1 178 ? -6.179 13.018 30.261 1.00 87.81 178 ARG A CA 1
ATOM 1380 C C . ARG A 1 178 ? -6.440 11.546 30.609 1.00 87.81 178 ARG A C 1
ATOM 1382 O O . ARG A 1 178 ? -7.394 11.219 31.314 1.00 87.81 178 ARG A O 1
ATOM 1389 N N . VAL A 1 179 ? -5.582 10.655 30.123 1.00 86.50 179 VAL A N 1
ATOM 1390 C CA . VAL A 1 179 ? -5.605 9.212 30.421 1.00 86.50 179 VAL A CA 1
ATOM 1391 C C . VAL A 1 179 ? -4.280 8.782 31.051 1.00 86.50 179 VAL A C 1
ATOM 1393 O O . VAL A 1 179 ? -3.340 9.567 31.130 1.00 86.50 179 VAL A O 1
ATOM 1396 N N . SER A 1 180 ? -4.174 7.539 31.527 1.00 89.38 180 SER A N 1
ATOM 1397 C CA . SER A 1 180 ? -2.900 7.036 32.052 1.00 89.38 180 SER A CA 1
ATOM 1398 C C . SER A 1 180 ? -1.916 6.716 30.920 1.00 89.38 180 SER A C 1
ATOM 1400 O O . SER A 1 180 ? -2.313 6.293 29.834 1.00 89.38 180 SER A O 1
ATOM 1402 N N . ARG A 1 181 ? -0.608 6.827 31.188 1.00 84.19 181 ARG A N 1
ATOM 1403 C CA . ARG A 1 181 ? 0.456 6.396 30.256 1.00 84.19 181 ARG A CA 1
ATOM 1404 C C . ARG A 1 181 ? 0.275 4.943 29.801 1.00 84.19 181 ARG A C 1
ATOM 1406 O O . ARG A 1 181 ? 0.522 4.617 28.644 1.00 84.19 181 ARG A O 1
ATOM 1413 N N . GLN A 1 182 ? -0.181 4.077 30.706 1.00 83.81 182 GLN A N 1
ATOM 1414 C CA . GLN A 1 182 ? -0.471 2.675 30.409 1.00 83.81 182 GLN A CA 1
ATOM 1415 C C . GLN A 1 182 ? -1.665 2.524 29.454 1.00 83.81 182 GLN A C 1
ATOM 1417 O O . GLN A 1 182 ? -1.623 1.680 28.564 1.00 83.81 182 GLN A O 1
ATOM 1422 N N . ALA A 1 183 ? -2.696 3.364 29.588 1.00 83.88 183 ALA A N 1
ATOM 1423 C CA . ALA A 1 183 ? -3.819 3.383 28.656 1.00 83.88 183 ALA A CA 1
ATOM 1424 C C . ALA A 1 183 ? -3.386 3.834 27.253 1.00 83.88 183 ALA A C 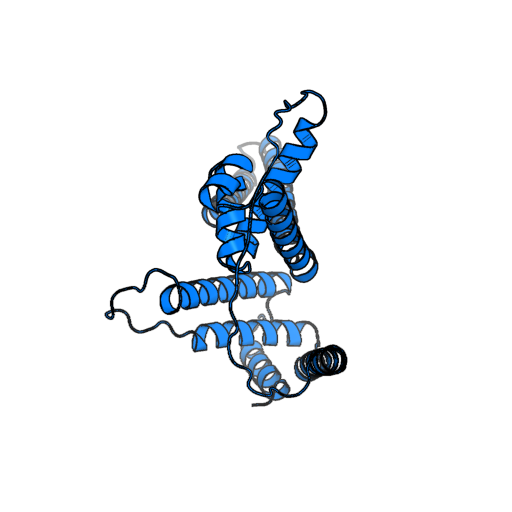1
ATOM 1426 O O . ALA A 1 183 ? -3.792 3.214 26.275 1.00 83.88 183 ALA A O 1
ATOM 1427 N N . VAL A 1 184 ? -2.519 4.850 27.147 1.00 82.62 184 VAL A N 1
ATOM 1428 C CA . VAL A 1 184 ? -1.936 5.279 25.860 1.00 82.62 184 VAL A CA 1
ATOM 1429 C C . VAL A 1 184 ? -1.131 4.150 25.222 1.00 82.62 184 VAL A C 1
ATOM 1431 O O . VAL A 1 184 ? -1.311 3.857 24.045 1.00 82.62 184 VAL A O 1
ATOM 1434 N N . HIS A 1 185 ? -0.283 3.475 26.003 1.00 83.50 185 HIS A N 1
ATOM 1435 C CA . HIS A 1 185 ? 0.508 2.344 25.519 1.00 83.50 185 HIS A CA 1
ATOM 1436 C C . HIS A 1 185 ? -0.375 1.213 24.966 1.00 83.50 185 HIS A C 1
ATOM 1438 O O . HIS A 1 185 ? -0.115 0.694 23.885 1.00 83.50 185 HIS A O 1
ATOM 1444 N N . GLU A 1 186 ? -1.438 0.846 25.682 1.00 85.50 186 GLU A N 1
ATOM 1445 C CA . GLU A 1 186 ? -2.387 -0.185 25.246 1.00 85.50 186 GLU A CA 1
ATOM 1446 C C . GLU A 1 186 ? -3.152 0.228 23.980 1.00 85.50 186 GLU A C 1
ATOM 1448 O O . GLU A 1 186 ? -3.326 -0.572 23.062 1.00 85.50 186 GLU A O 1
ATOM 1453 N N . GLN A 1 187 ? -3.588 1.487 23.892 1.00 86.50 187 GLN A N 1
ATOM 1454 C CA . GLN A 1 187 ? -4.252 2.009 22.696 1.00 86.50 187 GLN A CA 1
ATOM 1455 C C . GLN A 1 187 ? -3.312 2.015 21.484 1.00 86.50 187 GLN A C 1
ATOM 1457 O O . GLN A 1 187 ? -3.731 1.631 20.391 1.00 86.50 187 GLN A O 1
ATOM 1462 N N . LEU A 1 188 ? -2.045 2.393 21.683 1.00 85.94 188 LEU A N 1
ATOM 1463 C CA . LEU A 1 188 ? -1.036 2.423 20.628 1.00 85.94 188 LEU A CA 1
ATOM 1464 C C . LEU A 1 188 ? -0.746 1.005 20.142 1.00 85.94 188 LEU A C 1
ATOM 1466 O O . LEU A 1 188 ? -0.785 0.744 18.945 1.00 85.94 188 LEU A O 1
ATOM 1470 N N . ARG A 1 189 ? -0.563 0.064 21.073 1.00 86.50 189 ARG A N 1
ATOM 1471 C CA . ARG A 1 189 ? -0.405 -1.357 20.758 1.00 86.50 189 ARG A CA 1
ATOM 1472 C C . ARG A 1 189 ? -1.564 -1.879 19.907 1.00 86.50 189 ARG A C 1
ATOM 1474 O O . ARG A 1 189 ? -1.322 -2.528 18.899 1.00 86.50 189 ARG A O 1
ATOM 1481 N N . ARG A 1 190 ? -2.813 -1.569 20.266 1.00 79.62 190 ARG A N 1
ATOM 1482 C CA . ARG A 1 190 ? -3.994 -1.990 19.489 1.00 79.62 190 ARG A CA 1
ATOM 1483 C C . ARG A 1 190 ? -4.050 -1.368 18.099 1.00 79.62 190 ARG A C 1
ATOM 1485 O O . ARG A 1 190 ? -4.520 -2.020 17.172 1.00 79.62 190 ARG A O 1
ATOM 1492 N N . ALA A 1 191 ? -3.618 -0.116 17.955 1.00 85.69 191 ALA A N 1
ATOM 1493 C CA . ALA A 1 191 ? -3.509 0.526 16.649 1.00 85.69 191 ALA A CA 1
ATOM 1494 C C . ALA A 1 191 ? -2.471 -0.197 15.776 1.00 85.69 191 ALA A C 1
ATOM 1496 O O . ALA A 1 191 ? -2.777 -0.555 14.644 1.00 85.69 191 ALA A O 1
ATOM 1497 N N . LEU A 1 192 ? -1.297 -0.508 16.331 1.00 84.31 192 LEU A N 1
ATOM 1498 C CA . LEU A 1 192 ? -0.257 -1.268 15.633 1.00 84.31 192 LEU A CA 1
ATOM 1499 C C . LEU A 1 192 ? -0.725 -2.685 15.269 1.00 84.31 192 LEU A C 1
ATOM 1501 O O . LEU A 1 192 ? -0.582 -3.094 14.127 1.00 84.31 192 LEU A O 1
ATOM 1505 N N . GLU A 1 193 ? -1.377 -3.407 16.182 1.00 85.38 193 GLU A N 1
ATOM 1506 C CA . GLU A 1 193 ? -1.961 -4.730 15.900 1.00 85.38 193 GLU A CA 1
ATOM 1507 C C . GLU A 1 193 ? -3.056 -4.686 14.816 1.00 85.38 193 GLU A C 1
ATOM 1509 O O . GLU A 1 193 ? -3.316 -5.690 14.148 1.00 85.38 193 GLU A O 1
ATOM 1514 N N . ALA A 1 194 ? -3.736 -3.549 14.639 1.00 78.69 194 ALA A N 1
ATOM 1515 C CA . ALA A 1 194 ? -4.679 -3.361 13.542 1.00 78.69 194 ALA A CA 1
ATOM 1516 C C . ALA A 1 194 ? -3.945 -3.169 12.206 1.00 78.69 194 ALA A C 1
ATOM 1518 O O . ALA A 1 194 ? -4.294 -3.841 11.239 1.00 78.69 194 ALA A O 1
ATOM 1519 N N . LEU A 1 195 ? -2.902 -2.331 12.178 1.00 80.25 195 LEU A N 1
ATOM 1520 C CA . LEU A 1 195 ? -2.044 -2.137 11.003 1.00 80.25 195 LEU A CA 1
ATOM 1521 C C . LEU A 1 195 ? -1.387 -3.449 10.548 1.00 80.25 195 LEU A C 1
ATOM 1523 O O . LEU A 1 195 ? -1.413 -3.779 9.367 1.00 80.25 195 LEU A O 1
ATOM 1527 N N . GLU A 1 196 ? -0.877 -4.241 11.489 1.00 86.06 196 GLU A N 1
ATOM 1528 C CA . GLU A 1 196 ? -0.310 -5.569 11.221 1.00 86.06 196 GLU A CA 1
ATOM 1529 C C . GLU A 1 196 ? -1.323 -6.512 10.586 1.00 86.06 196 GLU A C 1
ATOM 1531 O O . GLU A 1 196 ? -1.039 -7.204 9.617 1.00 86.06 196 GLU A O 1
ATOM 1536 N N . ARG A 1 197 ? -2.549 -6.513 11.104 1.00 77.69 197 ARG A N 1
ATOM 1537 C CA . ARG A 1 197 ? -3.625 -7.344 10.569 1.00 77.69 197 ARG A CA 1
ATOM 1538 C C . ARG A 1 197 ? -4.053 -6.901 9.176 1.00 77.69 197 ARG A C 1
ATOM 1540 O O . ARG A 1 197 ? -4.508 -7.731 8.390 1.00 77.69 197 ARG A O 1
ATOM 1547 N N . TYR A 1 198 ? -3.967 -5.608 8.874 1.00 78.06 198 TYR A N 1
ATOM 1548 C CA . TYR A 1 198 ? -4.154 -5.127 7.511 1.00 78.06 198 TYR A CA 1
ATOM 1549 C C . TYR A 1 198 ? -3.031 -5.633 6.612 1.00 78.06 198 TYR A C 1
ATOM 1551 O O . TYR A 1 198 ? -3.335 -6.181 5.558 1.00 78.06 198 TYR A O 1
ATOM 1559 N N . GLU A 1 199 ? -1.778 -5.592 7.062 1.00 85.25 199 GLU A N 1
ATOM 1560 C CA . GLU A 1 199 ? -0.652 -6.155 6.314 1.00 85.25 199 GLU A CA 1
ATOM 1561 C C . GLU A 1 199 ? -0.780 -7.663 6.082 1.00 85.25 199 GLU A C 1
ATOM 1563 O O . GLU A 1 199 ? -0.615 -8.122 4.959 1.00 85.25 199 GLU A O 1
ATOM 1568 N N . GLU A 1 200 ? -1.165 -8.443 7.091 1.00 74.62 200 GLU A N 1
ATOM 1569 C CA . GLU A 1 200 ? -1.407 -9.884 6.939 1.00 74.62 200 GLU A CA 1
ATOM 1570 C C . GLU A 1 200 ? -2.474 -10.195 5.881 1.00 74.62 200 GLU A C 1
ATOM 1572 O O . GLU A 1 200 ? -2.446 -11.252 5.248 1.00 74.62 200 GLU A O 1
ATOM 1577 N N . ARG A 1 201 ? -3.446 -9.292 5.708 1.00 67.25 201 ARG A N 1
ATOM 1578 C CA . ARG A 1 201 ? -4.573 -9.479 4.789 1.00 67.25 201 ARG A CA 1
ATOM 1579 C C . ARG A 1 201 ? -4.324 -8.913 3.398 1.00 67.25 201 ARG A C 1
ATOM 1581 O O . ARG A 1 201 ? -4.856 -9.470 2.443 1.00 67.25 201 ARG A O 1
ATOM 1588 N N . LEU A 1 202 ? -3.613 -7.795 3.304 1.00 78.56 202 LEU A N 1
ATOM 1589 C CA . LEU A 1 202 ? -3.473 -7.002 2.082 1.00 78.56 202 LEU A CA 1
ATOM 1590 C C . LEU A 1 202 ? -2.063 -7.098 1.491 1.00 78.56 202 LEU A C 1
ATOM 1592 O O . LEU A 1 202 ? -1.917 -7.053 0.275 1.00 78.56 202 LEU A O 1
ATOM 1596 N N . GLY A 1 203 ? -1.038 -7.278 2.326 1.00 77.62 203 GLY A N 1
ATOM 1597 C CA . GLY A 1 203 ? 0.341 -7.521 1.900 1.00 77.62 203 GLY A CA 1
ATOM 1598 C C . GLY A 1 203 ? 0.989 -6.381 1.111 1.00 77.62 203 GLY A C 1
ATOM 1599 O O . GLY A 1 203 ? 1.955 -6.635 0.387 1.00 77.62 203 GLY A O 1
ATOM 1600 N N . LEU A 1 204 ? 0.452 -5.156 1.190 1.00 76.81 204 LEU A N 1
ATOM 1601 C CA . LEU A 1 204 ? 0.905 -4.019 0.385 1.00 76.81 204 LEU A CA 1
ATOM 1602 C C . LEU A 1 204 ? 2.318 -3.587 0.770 1.00 76.81 204 LEU A C 1
ATOM 1604 O O . LEU A 1 204 ? 3.124 -3.312 -0.115 1.00 76.81 204 LEU A O 1
ATOM 1608 N N . VAL A 1 205 ? 2.652 -3.591 2.065 1.00 77.62 205 VAL A N 1
ATOM 1609 C CA . VAL A 1 205 ? 3.997 -3.219 2.519 1.00 77.62 205 VAL A CA 1
ATOM 1610 C C . VAL A 1 205 ? 5.005 -4.288 2.114 1.00 77.62 205 VAL A C 1
ATOM 1612 O O . VAL A 1 205 ? 6.071 -3.959 1.596 1.00 77.62 205 VAL A O 1
ATOM 1615 N N . ALA A 1 206 ? 4.680 -5.573 2.271 1.00 74.38 206 ALA A N 1
ATOM 1616 C CA . ALA A 1 206 ? 5.550 -6.651 1.815 1.00 74.38 206 ALA A CA 1
ATOM 1617 C C . ALA A 1 206 ? 5.787 -6.602 0.297 1.00 74.38 206 ALA A C 1
ATOM 1619 O O . ALA A 1 206 ? 6.914 -6.828 -0.148 1.00 74.38 206 ALA A O 1
ATOM 1620 N N . GLU A 1 207 ? 4.759 -6.309 -0.502 1.00 77.25 207 GLU A N 1
ATOM 1621 C CA . GLU A 1 207 ? 4.906 -6.162 -1.954 1.00 77.25 207 GLU A CA 1
ATOM 1622 C C . GLU A 1 207 ? 5.726 -4.923 -2.327 1.00 77.25 207 GLU A C 1
ATOM 1624 O O . GLU A 1 207 ? 6.632 -5.019 -3.157 1.00 77.25 207 GLU A O 1
ATOM 1629 N N . PHE A 1 208 ? 5.490 -3.790 -1.664 1.00 78.44 208 PHE A N 1
ATOM 1630 C CA . PHE A 1 208 ? 6.288 -2.577 -1.833 1.00 78.44 208 PHE A CA 1
ATOM 1631 C C . PHE A 1 208 ? 7.775 -2.833 -1.545 1.00 78.44 208 PHE A C 1
ATOM 1633 O O . PHE A 1 208 ? 8.632 -2.517 -2.372 1.00 78.44 208 PHE A O 1
ATOM 1640 N N . LEU A 1 209 ? 8.090 -3.492 -0.425 1.00 76.12 209 LEU A N 1
ATOM 1641 C CA . LEU A 1 209 ? 9.464 -3.847 -0.061 1.00 76.12 209 LEU A CA 1
ATOM 1642 C C . LEU A 1 209 ? 10.094 -4.826 -1.062 1.00 76.12 209 LEU A C 1
ATOM 1644 O O . LEU A 1 209 ? 11.263 -4.671 -1.422 1.00 76.12 209 LEU A O 1
ATOM 1648 N N . ARG A 1 210 ? 9.332 -5.810 -1.564 1.00 78.94 210 ARG A N 1
ATOM 1649 C CA . ARG A 1 210 ? 9.799 -6.713 -2.631 1.00 78.94 210 ARG A CA 1
ATOM 1650 C C . ARG A 1 210 ? 10.127 -5.948 -3.911 1.00 78.94 210 ARG A C 1
ATOM 1652 O O . ARG A 1 210 ? 11.174 -6.200 -4.511 1.00 78.94 210 ARG A O 1
ATOM 1659 N N . ARG A 1 211 ? 9.265 -5.012 -4.319 1.00 79.88 211 ARG A N 1
ATOM 1660 C CA . ARG A 1 211 ? 9.485 -4.172 -5.503 1.00 79.88 211 ARG A CA 1
ATOM 1661 C C . ARG A 1 211 ? 10.729 -3.303 -5.339 1.00 79.88 211 ARG A C 1
ATOM 1663 O O . ARG A 1 211 ? 11.571 -3.292 -6.234 1.00 79.88 211 ARG A O 1
ATOM 1670 N N . GLN A 1 212 ? 10.875 -2.637 -4.195 1.00 78.62 212 GLN A N 1
ATOM 1671 C CA . GLN A 1 212 ? 12.048 -1.819 -3.875 1.00 78.62 212 GLN A CA 1
ATOM 1672 C C . GLN A 1 212 ? 13.341 -2.641 -3.946 1.00 78.62 212 GLN A C 1
ATOM 1674 O O . GLN A 1 212 ? 14.261 -2.276 -4.678 1.00 78.62 212 GLN A O 1
ATOM 1679 N N . ALA A 1 213 ? 13.374 -3.816 -3.312 1.00 79.56 213 ALA A N 1
ATOM 1680 C CA . ALA A 1 213 ? 14.531 -4.710 -3.367 1.00 79.56 213 ALA A CA 1
ATOM 1681 C C . ALA A 1 213 ? 14.864 -5.170 -4.801 1.00 79.56 213 ALA A C 1
ATOM 1683 O O . ALA A 1 213 ? 16.034 -5.257 -5.180 1.00 79.56 213 ALA A O 1
ATOM 1684 N N . ALA A 1 214 ? 13.849 -5.444 -5.628 1.00 80.44 214 ALA A N 1
ATOM 1685 C CA . ALA A 1 214 ? 14.050 -5.818 -7.026 1.00 80.44 214 ALA A CA 1
ATOM 1686 C C . ALA A 1 214 ? 14.641 -4.665 -7.857 1.00 80.44 214 ALA A C 1
ATOM 1688 O O . ALA A 1 214 ? 15.568 -4.885 -8.642 1.00 80.44 214 ALA A O 1
ATOM 1689 N N . LEU A 1 215 ? 14.148 -3.438 -7.665 1.00 83.62 215 LEU A N 1
ATOM 1690 C CA . LEU A 1 215 ? 14.676 -2.243 -8.330 1.00 83.62 215 LEU A CA 1
ATOM 1691 C C . LEU A 1 215 ? 16.123 -1.959 -7.911 1.00 83.62 215 LEU A C 1
ATOM 1693 O O . LEU A 1 215 ? 16.967 -1.683 -8.766 1.00 83.62 215 LEU A O 1
ATOM 1697 N N . GLU A 1 216 ? 16.443 -2.098 -6.625 1.00 83.81 216 GLU A N 1
ATOM 1698 C CA . GLU A 1 216 ? 17.812 -1.965 -6.119 1.00 83.81 216 GLU A CA 1
ATOM 1699 C C . GLU A 1 216 ? 18.752 -3.027 -6.702 1.00 83.81 216 GLU A C 1
ATOM 1701 O O . GLU A 1 216 ? 19.867 -2.710 -7.128 1.00 83.81 216 GLU A O 1
ATOM 1706 N N . ALA A 1 217 ? 18.299 -4.279 -6.799 1.00 88.31 217 ALA A N 1
ATOM 1707 C CA . ALA A 1 217 ? 19.069 -5.350 -7.424 1.00 88.31 217 ALA A CA 1
ATOM 1708 C C . ALA A 1 217 ? 19.333 -5.066 -8.914 1.00 88.31 217 ALA A C 1
ATOM 1710 O O . ALA A 1 217 ? 20.471 -5.200 -9.382 1.00 88.31 217 ALA A O 1
ATOM 1711 N N . LEU A 1 218 ? 18.314 -4.613 -9.654 1.00 88.88 218 LEU A N 1
ATOM 1712 C CA . LEU A 1 218 ? 18.446 -4.195 -11.053 1.00 88.88 218 LEU A CA 1
ATOM 1713 C C . LEU A 1 218 ? 19.424 -3.027 -11.204 1.00 88.88 218 LEU A C 1
ATOM 1715 O O . LEU A 1 218 ? 20.284 -3.059 -12.088 1.00 88.88 218 LEU A O 1
ATOM 1719 N N . ALA A 1 219 ? 19.359 -2.038 -10.312 1.00 87.88 219 ALA A N 1
ATOM 1720 C CA . ALA A 1 219 ? 20.308 -0.933 -10.289 1.00 87.88 219 ALA A CA 1
ATOM 1721 C C . ALA A 1 219 ? 21.736 -1.446 -10.041 1.00 87.88 219 ALA A C 1
ATOM 1723 O O . ALA A 1 219 ? 22.671 -1.083 -10.757 1.00 87.88 219 ALA A O 1
ATOM 1724 N N . GLY A 1 220 ? 21.924 -2.365 -9.092 1.00 89.69 220 GLY A N 1
ATOM 1725 C CA . GLY A 1 220 ? 23.214 -3.010 -8.853 1.00 89.69 220 GLY A CA 1
ATOM 1726 C C . GLY A 1 220 ? 23.753 -3.741 -10.090 1.00 89.69 220 GLY A C 1
ATOM 1727 O O . GLY A 1 220 ? 24.941 -3.641 -10.415 1.00 89.69 220 GLY A O 1
ATOM 1728 N N . HIS A 1 221 ? 22.886 -4.446 -10.819 1.00 91.88 221 HIS A N 1
ATOM 1729 C CA . HIS A 1 221 ? 23.238 -5.158 -12.049 1.00 91.88 221 HIS A CA 1
ATOM 1730 C C . HIS A 1 221 ? 23.634 -4.204 -13.180 1.00 91.88 221 HIS A C 1
ATOM 1732 O O . HIS A 1 221 ? 24.720 -4.357 -13.743 1.00 91.88 221 HIS A O 1
ATOM 1738 N N . LEU A 1 222 ? 22.819 -3.185 -13.459 1.00 91.06 222 LEU A N 1
ATOM 1739 C CA . LEU A 1 222 ? 23.108 -2.181 -14.485 1.00 91.06 222 LEU A CA 1
ATOM 1740 C C . LEU A 1 222 ? 24.356 -1.362 -14.153 1.00 91.06 222 LEU A C 1
ATOM 1742 O O . LEU A 1 222 ? 25.165 -1.093 -15.035 1.00 91.06 222 LEU A O 1
ATOM 1746 N N . SER A 1 223 ? 24.575 -1.029 -12.880 1.00 90.31 223 SER A N 1
ATOM 1747 C CA . SER A 1 223 ? 25.781 -0.331 -12.425 1.00 90.31 223 SER A CA 1
ATOM 1748 C C . SER A 1 223 ? 27.051 -1.147 -12.688 1.00 90.31 223 SER A C 1
ATOM 1750 O O . SER A 1 223 ? 28.071 -0.593 -13.103 1.00 90.31 223 SER A O 1
ATOM 1752 N N . ARG A 1 224 ? 27.002 -2.474 -12.484 1.00 92.88 224 ARG A N 1
ATOM 1753 C CA . ARG A 1 224 ? 28.107 -3.379 -12.845 1.00 92.88 224 ARG A CA 1
ATOM 1754 C C . ARG A 1 224 ? 28.308 -3.446 -14.354 1.00 92.88 224 ARG A C 1
ATOM 1756 O O . ARG A 1 224 ? 29.439 -3.272 -14.797 1.00 92.88 224 ARG A O 1
ATOM 1763 N N . LEU A 1 225 ? 27.232 -3.637 -15.117 1.00 91.44 225 LEU A N 1
ATOM 1764 C CA . LEU A 1 225 ? 27.288 -3.715 -16.577 1.00 91.44 225 LEU A CA 1
ATOM 1765 C C . LEU A 1 225 ? 27.874 -2.432 -17.178 1.00 91.44 225 LEU A C 1
ATOM 1767 O O . LEU A 1 225 ? 28.795 -2.490 -17.983 1.00 91.44 225 LEU A O 1
ATOM 1771 N N . ARG A 1 226 ? 27.432 -1.266 -16.700 1.00 89.75 226 ARG A N 1
ATOM 1772 C CA . ARG A 1 226 ? 27.939 0.037 -17.140 1.00 89.75 226 ARG A CA 1
ATOM 1773 C C . ARG A 1 226 ? 29.444 0.200 -16.926 1.00 89.75 226 ARG A C 1
ATOM 1775 O O . ARG A 1 226 ? 30.098 0.856 -17.722 1.00 89.75 226 ARG A O 1
ATOM 1782 N N . ARG A 1 227 ? 30.007 -0.382 -15.862 1.00 90.25 227 ARG A N 1
ATOM 1783 C CA . ARG A 1 227 ? 31.462 -0.355 -15.622 1.00 90.25 227 ARG A CA 1
ATOM 1784 C C . 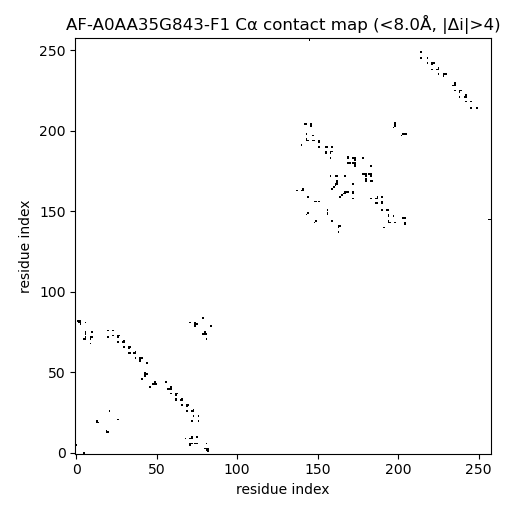ARG A 1 227 ? 32.248 -1.299 -16.534 1.00 90.25 227 ARG A C 1
ATOM 1786 O O . ARG A 1 227 ? 33.456 -1.134 -16.648 1.00 90.25 227 ARG A O 1
ATOM 1793 N N . GLN A 1 228 ? 31.595 -2.306 -17.110 1.00 92.62 228 GLN A N 1
ATOM 1794 C CA . GLN A 1 228 ? 32.227 -3.324 -17.954 1.00 92.62 228 GLN A CA 1
ATOM 1795 C C . GLN A 1 228 ? 32.152 -2.993 -19.446 1.00 92.62 228 GLN A C 1
ATOM 1797 O O . GLN A 1 228 ? 32.986 -3.469 -20.210 1.00 92.62 228 GLN A O 1
ATOM 1802 N N . VAL A 1 229 ? 31.167 -2.196 -19.859 1.00 91.38 229 VAL A N 1
ATOM 1803 C CA . VAL A 1 229 ? 30.988 -1.785 -21.254 1.00 91.38 229 VAL A CA 1
ATOM 1804 C C . VAL A 1 229 ? 31.904 -0.600 -21.561 1.00 91.38 229 VAL A C 1
ATOM 1806 O O . VAL A 1 229 ? 31.859 0.423 -20.877 1.00 91.38 229 VAL A O 1
ATOM 1809 N N . ALA A 1 230 ? 32.752 -0.749 -22.581 1.00 88.56 230 ALA A N 1
ATOM 1810 C CA . ALA A 1 230 ? 33.642 0.315 -23.032 1.00 88.56 230 ALA A CA 1
ATOM 1811 C C . ALA A 1 230 ? 32.832 1.476 -23.650 1.00 88.56 230 ALA A C 1
ATOM 1813 O O . ALA A 1 230 ? 31.800 1.218 -24.270 1.00 88.56 230 ALA A O 1
ATOM 1814 N N . PRO A 1 231 ? 33.268 2.743 -23.523 1.00 84.31 231 PRO A N 1
ATOM 1815 C CA . PRO A 1 231 ? 32.532 3.893 -24.061 1.00 84.31 231 PRO A CA 1
ATOM 1816 C C . PRO A 1 231 ? 32.264 3.826 -25.571 1.00 84.31 231 PRO A C 1
ATOM 1818 O O . PRO A 1 231 ? 31.294 4.407 -26.049 1.00 84.31 231 PRO A O 1
ATOM 1821 N N . GLU A 1 232 ? 33.126 3.135 -26.318 1.00 88.69 232 GLU A N 1
ATOM 1822 C CA . GLU A 1 232 ? 33.053 2.981 -27.772 1.00 88.69 232 GLU A CA 1
ATOM 1823 C C . GLU A 1 232 ? 32.156 1.810 -28.205 1.00 88.69 232 GLU A C 1
ATOM 1825 O O . GLU A 1 232 ? 31.878 1.652 -29.395 1.00 88.69 232 GLU A O 1
ATOM 1830 N N . ASP A 1 233 ? 31.713 0.977 -27.258 1.00 91.31 233 ASP A N 1
ATOM 1831 C CA . ASP A 1 233 ? 30.838 -0.157 -27.532 1.00 91.31 233 ASP A CA 1
ATOM 1832 C C . ASP A 1 233 ? 29.448 0.348 -27.973 1.00 91.31 233 ASP A C 1
ATOM 1834 O O . ASP A 1 233 ? 28.840 1.169 -27.276 1.00 91.31 233 ASP A O 1
ATOM 1838 N N . PRO A 1 234 ? 28.886 -0.150 -29.091 1.00 87.00 234 PRO A N 1
ATOM 1839 C CA . PRO A 1 234 ? 27.526 0.184 -29.517 1.00 87.00 234 PRO A CA 1
ATOM 1840 C C . PRO A 1 234 ? 26.458 -0.029 -28.428 1.00 87.00 234 PRO A C 1
ATOM 1842 O O . PRO A 1 234 ? 25.430 0.653 -28.423 1.00 87.00 234 PRO A O 1
ATOM 1845 N N . ALA A 1 235 ? 26.690 -0.949 -27.486 1.00 88.81 235 ALA A N 1
ATOM 1846 C CA . ALA A 1 235 ? 25.804 -1.215 -26.359 1.00 88.81 235 ALA A CA 1
ATOM 1847 C C . ALA A 1 235 ? 25.859 -0.136 -25.259 1.00 88.81 235 ALA A C 1
ATOM 1849 O O . ALA A 1 235 ? 24.907 -0.029 -24.481 1.00 88.81 235 ALA A O 1
ATOM 1850 N N . ALA A 1 236 ? 26.908 0.694 -25.194 1.00 89.00 236 ALA A N 1
ATOM 1851 C CA . ALA A 1 236 ? 27.103 1.691 -24.135 1.00 89.00 236 ALA A CA 1
ATOM 1852 C C . ALA A 1 236 ? 25.934 2.683 -24.039 1.00 89.00 236 ALA A C 1
ATOM 1854 O O . ALA A 1 236 ? 25.432 2.959 -22.947 1.00 89.00 236 ALA A O 1
ATOM 1855 N N . ALA A 1 237 ? 25.438 3.155 -25.188 1.00 89.38 237 ALA A N 1
ATOM 1856 C CA . ALA A 1 237 ? 24.292 4.060 -25.250 1.00 89.38 237 ALA A CA 1
ATOM 1857 C C . ALA A 1 237 ? 23.006 3.414 -24.705 1.00 89.38 237 ALA A C 1
ATOM 1859 O O . ALA A 1 237 ? 22.238 4.061 -23.994 1.00 89.38 237 ALA A O 1
ATO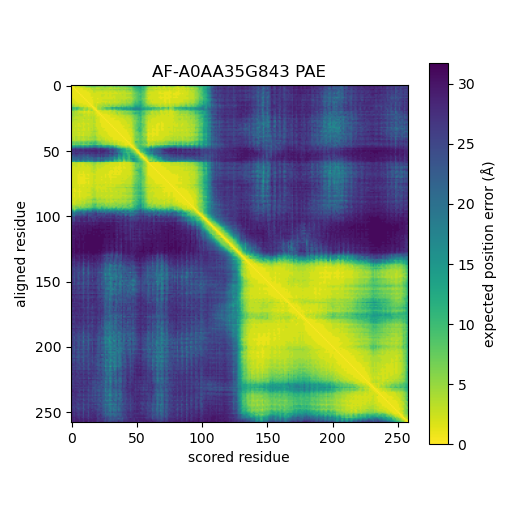M 1860 N N . SER A 1 238 ? 22.797 2.125 -24.989 1.00 90.38 238 SER A N 1
ATOM 1861 C CA . SER A 1 238 ? 21.622 1.381 -24.516 1.00 90.38 238 SER A CA 1
ATOM 1862 C C . SER A 1 238 ? 21.675 1.138 -23.006 1.00 90.38 238 SER A C 1
ATOM 1864 O O . SER A 1 238 ? 20.665 1.286 -22.321 1.00 90.38 238 SER A O 1
ATOM 1866 N N . VAL A 1 239 ? 22.857 0.822 -22.465 1.00 92.06 239 VAL A N 1
ATOM 1867 C CA . VAL A 1 239 ? 23.059 0.618 -21.021 1.00 92.06 239 VAL A CA 1
ATOM 1868 C C . VAL A 1 239 ? 22.870 1.920 -20.242 1.00 92.06 239 VAL A C 1
ATOM 1870 O O . VAL A 1 239 ? 22.209 1.921 -19.204 1.00 92.06 239 VAL A O 1
ATOM 1873 N N . GLU A 1 240 ? 23.394 3.039 -20.746 1.00 88.88 240 GLU A N 1
ATOM 1874 C CA . GLU A 1 240 ? 23.199 4.350 -20.118 1.00 88.88 240 GLU A CA 1
ATOM 1875 C C . GLU A 1 240 ? 21.729 4.801 -20.195 1.00 88.88 240 GLU A C 1
ATOM 1877 O O . GLU A 1 240 ? 21.205 5.355 -19.228 1.00 88.88 240 GLU A O 1
ATOM 1882 N N . GLY A 1 241 ? 21.036 4.507 -21.301 1.00 90.69 241 GLY A N 1
ATOM 1883 C CA . GLY A 1 241 ? 19.594 4.724 -21.434 1.00 90.69 241 GLY A CA 1
ATOM 1884 C C . GLY A 1 241 ? 18.788 3.945 -20.392 1.00 90.69 241 GLY A C 1
ATOM 1885 O O . GLY A 1 241 ? 18.017 4.541 -19.643 1.00 90.69 241 GLY A O 1
ATOM 1886 N N . ALA A 1 242 ? 19.032 2.636 -20.270 1.00 91.75 242 ALA A N 1
ATOM 1887 C CA . ALA A 1 242 ? 18.376 1.789 -19.272 1.00 91.75 242 ALA A CA 1
ATOM 1888 C C . ALA A 1 242 ? 18.658 2.251 -17.831 1.00 91.75 242 ALA A C 1
ATOM 1890 O O . ALA A 1 242 ? 17.761 2.247 -16.988 1.00 91.75 242 ALA A O 1
ATOM 1891 N N . TRP A 1 243 ? 19.889 2.695 -17.550 1.00 88.88 243 TRP A N 1
ATOM 1892 C CA . TRP A 1 243 ? 20.252 3.271 -16.256 1.00 88.88 243 TRP A CA 1
ATOM 1893 C C . TRP A 1 243 ? 19.450 4.540 -15.946 1.00 88.88 243 TRP A C 1
ATOM 1895 O O . TRP A 1 243 ? 18.932 4.673 -14.839 1.00 88.88 243 TRP A O 1
ATOM 1905 N N . ARG A 1 244 ? 19.304 5.457 -16.912 1.00 88.94 244 ARG A N 1
ATOM 1906 C CA . ARG A 1 244 ? 18.512 6.686 -16.731 1.00 88.94 244 ARG A CA 1
ATOM 1907 C C . ARG A 1 244 ? 17.038 6.393 -16.492 1.00 88.94 244 ARG A C 1
ATOM 1909 O O . ARG A 1 244 ? 16.497 6.902 -15.517 1.00 88.94 244 ARG A O 1
ATOM 1916 N N . SER A 1 245 ? 16.427 5.530 -17.302 1.00 88.69 245 SER A N 1
ATOM 1917 C CA . SER A 1 245 ? 15.020 5.150 -17.125 1.00 88.69 245 SER A CA 1
ATOM 1918 C C . SER A 1 245 ? 14.771 4.490 -15.767 1.00 88.69 245 SER A C 1
ATOM 1920 O O . SER A 1 245 ? 13.777 4.789 -15.112 1.00 88.69 245 SER A O 1
ATOM 1922 N N . LEU A 1 246 ? 15.695 3.646 -15.290 1.00 88.00 246 LEU A N 1
ATOM 1923 C CA . LEU A 1 246 ? 15.589 3.069 -13.949 1.00 88.00 246 LEU A CA 1
ATOM 1924 C C . LEU A 1 246 ? 15.705 4.139 -12.851 1.00 88.00 246 LEU A C 1
ATOM 1926 O O . LEU A 1 246 ? 14.960 4.099 -11.878 1.00 88.00 246 LEU A O 1
ATOM 1930 N N . GLN A 1 247 ? 16.610 5.109 -13.000 1.00 83.44 247 GLN A N 1
ATOM 1931 C CA . GLN A 1 247 ? 16.743 6.215 -12.045 1.00 83.44 247 GLN A CA 1
ATOM 1932 C C . GLN A 1 247 ? 15.506 7.121 -12.024 1.00 83.44 247 GLN A C 1
ATOM 1934 O O . GLN A 1 247 ? 15.131 7.605 -10.961 1.00 83.44 247 GLN A O 1
ATOM 1939 N N . GLU A 1 248 ? 14.866 7.348 -13.170 1.00 86.56 248 GLU A N 1
ATOM 1940 C CA . GLU A 1 248 ? 13.592 8.070 -13.256 1.00 86.56 248 GLU A CA 1
ATOM 1941 C C . GLU A 1 248 ? 12.476 7.304 -12.539 1.00 86.56 248 GLU A C 1
ATOM 1943 O O . GLU A 1 248 ? 11.807 7.882 -11.684 1.00 86.56 248 GLU A O 1
ATOM 1948 N N . LEU A 1 249 ? 12.352 5.996 -12.787 1.00 81.00 249 LEU A N 1
ATOM 1949 C CA . LEU A 1 249 ? 11.373 5.138 -12.115 1.00 81.00 249 LEU A CA 1
ATOM 1950 C C . LEU A 1 249 ? 11.569 5.123 -10.590 1.00 81.00 249 LEU A C 1
ATOM 1952 O O . LEU A 1 249 ? 10.619 5.317 -9.842 1.00 81.00 249 LEU A O 1
ATOM 1956 N N . MET A 1 250 ? 12.809 4.968 -10.114 1.00 76.88 250 MET A N 1
ATOM 1957 C CA . MET A 1 250 ? 13.122 4.986 -8.678 1.00 76.88 250 MET A CA 1
ATOM 1958 C C . MET A 1 250 ? 12.887 6.356 -8.021 1.00 76.88 250 MET A C 1
ATOM 1960 O O . MET A 1 250 ? 12.671 6.424 -6.812 1.00 76.88 250 MET A O 1
ATOM 1964 N N . ARG A 1 251 ? 12.963 7.457 -8.782 1.00 74.94 251 ARG A N 1
ATOM 1965 C CA . ARG A 1 251 ? 12.636 8.804 -8.283 1.00 74.94 251 ARG A CA 1
ATOM 1966 C C . ARG A 1 251 ? 11.133 9.014 -8.177 1.00 74.94 251 ARG A C 1
ATOM 1968 O O . ARG A 1 251 ? 10.703 9.577 -7.177 1.00 74.94 251 ARG A O 1
ATOM 1975 N N . ALA A 1 252 ? 10.373 8.560 -9.173 1.00 70.81 252 ALA A N 1
ATOM 1976 C CA . ALA A 1 252 ? 8.914 8.602 -9.142 1.00 70.81 252 ALA A CA 1
ATOM 1977 C C . ALA A 1 252 ? 8.373 7.811 -7.938 1.00 70.81 252 ALA A C 1
ATOM 1979 O O . ALA A 1 252 ? 7.601 8.351 -7.153 1.00 70.81 252 ALA A O 1
ATOM 1980 N N . ASP A 1 253 ? 8.912 6.610 -7.692 1.00 62.41 253 ASP A N 1
ATOM 1981 C CA . ASP A 1 253 ? 8.496 5.752 -6.570 1.00 62.41 253 ASP A CA 1
ATOM 1982 C C . ASP A 1 253 ? 8.679 6.396 -5.186 1.00 62.41 253 ASP A C 1
ATOM 1984 O O . ASP A 1 253 ? 7.930 6.116 -4.258 1.00 62.41 253 ASP A O 1
ATOM 1988 N N . ARG A 1 254 ? 9.686 7.267 -5.030 1.00 54.31 254 ARG A N 1
ATOM 1989 C CA . ARG A 1 254 ? 9.944 7.991 -3.772 1.00 54.31 254 ARG A CA 1
ATOM 1990 C C . ARG A 1 254 ? 9.111 9.258 -3.612 1.00 54.31 254 ARG A C 1
ATOM 1992 O O . ARG A 1 254 ? 9.034 9.770 -2.503 1.00 54.31 254 ARG A O 1
ATOM 1999 N N . ALA A 1 255 ? 8.564 9.796 -4.699 1.00 44.88 255 ALA A N 1
ATOM 2000 C CA . ALA A 1 255 ? 7.758 11.013 -4.671 1.00 44.88 255 ALA A CA 1
ATOM 2001 C C . ALA A 1 255 ? 6.282 10.730 -4.350 1.00 44.88 255 ALA A C 1
ATOM 2003 O O . ALA A 1 255 ? 5.588 11.627 -3.886 1.00 44.88 255 ALA A O 1
ATOM 2004 N N . GLU A 1 256 ? 5.818 9.502 -4.587 1.00 43.53 256 GL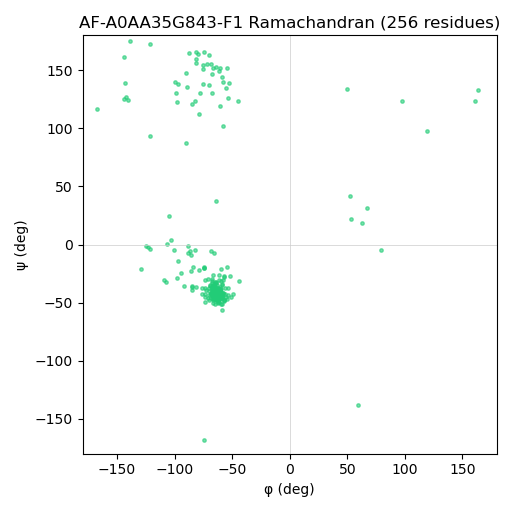U A N 1
ATOM 2005 C CA . GLU A 1 256 ? 4.426 9.081 -4.369 1.00 43.53 256 GLU A CA 1
ATOM 2006 C C . GLU A 1 256 ? 4.203 8.378 -3.016 1.00 43.53 256 GLU A C 1
ATOM 2008 O O . GLU A 1 256 ? 3.063 8.215 -2.594 1.00 43.53 256 GLU A O 1
ATOM 2013 N N . GLY A 1 257 ? 5.276 7.970 -2.329 1.00 40.56 257 GLY A N 1
ATOM 2014 C CA . GLY A 1 257 ? 5.231 7.235 -1.058 1.00 40.56 257 GLY A CA 1
ATOM 2015 C C . GLY A 1 257 ? 5.578 8.049 0.194 1.00 40.56 257 GLY A C 1
ATOM 2016 O O . GLY A 1 257 ? 6.068 7.454 1.151 1.00 40.56 257 GLY A O 1
ATOM 2017 N N . GLY A 1 258 ? 5.413 9.378 0.180 1.00 32.25 258 GLY A N 1
ATOM 2018 C CA . GLY A 1 258 ? 5.718 10.273 1.309 1.00 32.25 258 GLY A CA 1
ATOM 2019 C C . GLY A 1 258 ? 4.650 11.326 1.561 1.00 32.25 258 GLY A C 1
ATOM 2020 O O . GLY A 1 258 ? 3.932 11.681 0.601 1.00 32.25 258 GLY A O 1
#

Secondary structure (DSSP, 8-state):
--HHHHHHHHHHHHTTSTT-SPPHHHHHHHHHHHHHHHHHHHHHHHSSSPPPTTSPPP-HHHHHHHHHHHHHHHHHHHT--HHHHHHHHHHHHHHHHTTT--S--------------------PPPPSS-HHHHHHHHHHHHHHHHHHGGGS-HHHHHHHHHHHTS---HHHHHHHHTS-HHHHHHHHHHHHHHHHHHHHHH-HHHHHHHHHHHHHHHHHHHHHHHHHS-TTSTTHHHHHHHHHHHHHHHHHHHHS--

pLDDT: mean 73.03, std 19.98, range [21.78, 95.5]

Foldseek 3Di:
DAQVVLLVVLQVVQVVDPVRADDLVVLVVQLLVLVVVLLVLCCQVPNPDPDDPPDDRPDNVVSVVSNSSSVSSNCNVVVHRPNVVVVVVVVVVVVVCVPPDDPDDDDDDDDDDDDDDDDDDDDDDDDDDCVVVVVVVLVVLVLLCLSCVSVDDPVQNCLSCCVNVVVHQLVRVCVVVVHDSVVSVVSNVVSSVVSVVCCVVPVPSVVLVVVVVVLVVVLVVLVVVLVVDDPPDPCNVVSVVVNVVSVVVVVVSVVVRD

Organism: NCBI:txid671077

Solvent-accessible surface area (backbone atoms only — not comparable to full-atom values): 15386 Å² total; per-residue (Å²): 131,55,57,60,56,50,36,51,53,49,50,62,57,41,66,73,43,97,76,48,75,71,57,70,70,56,39,50,52,51,39,53,50,33,51,52,52,35,51,49,45,49,40,53,76,72,35,100,64,72,69,74,97,79,64,81,80,72,55,61,67,54,32,54,45,49,36,51,48,39,52,35,50,49,28,58,75,71,73,47,60,62,50,59,54,49,52,56,49,51,55,51,49,54,67,57,41,76,77,73,67,76,82,89,72,90,80,81,90,83,86,86,87,86,88,88,87,87,89,88,84,87,83,84,86,84,85,85,92,56,61,69,66,51,50,53,52,50,54,48,52,50,55,41,37,76,78,41,35,88,79,45,55,71,72,41,37,53,50,49,40,41,45,74,74,64,68,42,50,57,62,58,53,12,62,75,70,73,50,50,45,66,56,45,52,52,50,49,50,53,40,51,57,48,40,51,53,47,39,78,73,64,39,58,64,62,50,50,53,51,50,52,53,51,53,52,51,50,49,54,50,49,57,52,50,55,74,70,50,50,88,85,40,85,61,34,63,57,50,54,49,54,48,50,55,51,54,50,51,58,49,53,59,59,66,76,73,109

Mean predicted aligned error: 17.5 Å

Nearest PDB structures (foldseek):
  2gta-assembly1_A  TM=9.214E-01  e=5.572E-06  Bacillus subtilis
  1s7o-assembly1_C  TM=8.623E-01  e=1.238E-03  Streptococcus pyogenes serotype M3
  1xsv-assembly1_B  TM=7.257E-01  e=1.502E-03  Staphylococcus aureus